Protein AF-A0A956TJ67-F1 (afdb_monomer_lite)

pLDDT: mean 77.89, std 20.76, range [38.03, 98.62]

Radius of gyration: 34.91 Å; chains: 1; bounding box: 132×42×66 Å

Sequence (222 aa):
MNPTSHPTPFSQAVKDLDSLLGETMLVANGIEDILRAKREAIIKNDIEQLVSLDMGLELLIQSTDRLEQSRRDLFKQQGWAHPSLTELLNDTTLLFASAAKQALVERQRCLHNQIAQIAALQVQNYRLLEASLSYTSHLVSLIAGARDDQPVTYDKPTPLLAAKPSINPSINPNSKPATKTGAKTSAKMGASKSPVARPLVGHAYDTQATAPGSDTTINTAV

Secondary structure (DSSP, 8-state):
-----PPPHHHHHHHHHHHHHHHHHHHHHHHHHHHHHHHHHHHHT-HHHHHHHHHHHHHHHHHHHHHHHHHHHHHHHTT---SSHHHHHHHTTTTS-HHHHHHHHHHHHHHHHHHHHHHHHHHHHHHHHHHHHHHHHHHHHHHTT-S----------------------------------------------PPP--------------PPP---------

Structure (mmCIF, N/CA/C/O backbone):
data_AF-A0A956TJ67-F1
#
_entry.id   AF-A0A956TJ67-F1
#
loop_
_atom_site.group_PDB
_atom_site.id
_atom_site.type_symbol
_atom_site.label_atom_id
_atom_site.label_alt_id
_atom_site.label_comp_id
_atom_site.label_asym_id
_atom_site.label_entity_id
_atom_site.label_seq_id
_atom_site.pdbx_PDB_ins_code
_atom_site.Cartn_x
_atom_site.Cartn_y
_atom_site.Cartn_z
_atom_site.occupancy
_atom_site.B_iso_or_equiv
_atom_site.auth_seq_id
_atom_site.auth_comp_id
_atom_site.auth_asym_id
_atom_site.auth_atom_id
_atom_site.pdbx_PDB_model_num
ATOM 1 N N . MET A 1 1 ? -31.684 -22.695 32.402 1.00 51.56 1 MET A N 1
ATOM 2 C CA . MET A 1 1 ? -31.972 -21.585 31.469 1.00 51.56 1 MET A CA 1
ATOM 3 C C . MET A 1 1 ? -30.744 -20.692 31.445 1.00 51.56 1 MET A C 1
ATOM 5 O O . MET A 1 1 ? -30.419 -20.130 32.480 1.00 51.56 1 MET A O 1
ATOM 9 N N . ASN A 1 2 ? -30.003 -20.663 30.334 1.00 49.75 2 ASN A N 1
ATOM 10 C CA . ASN A 1 2 ? -28.821 -19.807 30.200 1.00 49.75 2 ASN A CA 1
ATOM 11 C C . ASN A 1 2 ? -29.296 -18.385 29.865 1.00 49.75 2 ASN A C 1
ATOM 13 O O . ASN A 1 2 ? -30.002 -18.238 28.866 1.00 49.75 2 ASN A O 1
ATOM 17 N N . PRO A 1 3 ? -28.961 -17.353 30.656 1.00 63.38 3 PRO A N 1
ATOM 18 C CA . PRO A 1 3 ? -29.270 -15.982 30.281 1.00 63.38 3 PRO A CA 1
ATOM 19 C C . PRO A 1 3 ? -28.437 -15.618 29.048 1.00 63.38 3 PRO A C 1
ATOM 21 O O . PRO A 1 3 ? -27.210 -15.581 29.098 1.00 63.38 3 PRO A O 1
ATOM 24 N N . THR A 1 4 ? -29.099 -15.371 27.920 1.00 61.12 4 THR A N 1
ATOM 25 C CA . THR A 1 4 ? -28.486 -14.776 26.730 1.00 61.12 4 THR A CA 1
ATOM 26 C C . THR A 1 4 ? -28.097 -13.339 27.063 1.00 61.12 4 THR A C 1
ATOM 28 O O . THR A 1 4 ? -28.913 -12.424 26.974 1.00 61.12 4 THR A O 1
ATOM 31 N N . SER A 1 5 ? -26.858 -13.137 27.510 1.00 65.12 5 SER A N 1
ATOM 32 C CA . SER A 1 5 ? -26.301 -11.809 27.745 1.00 65.12 5 SER A CA 1
ATOM 33 C C . SER A 1 5 ? -26.117 -11.102 26.402 1.00 65.12 5 SER A C 1
ATOM 35 O O . SER A 1 5 ? -25.215 -11.448 25.635 1.00 65.12 5 SER A O 1
ATOM 37 N N . HIS A 1 6 ? -26.968 -10.123 26.102 1.00 66.31 6 HIS A N 1
ATOM 38 C CA . HIS A 1 6 ? -26.733 -9.228 24.974 1.00 66.31 6 HIS A CA 1
ATOM 39 C C . HIS A 1 6 ? -25.413 -8.468 25.197 1.00 66.31 6 HIS A C 1
ATOM 41 O O . HIS A 1 6 ? -25.195 -7.953 26.299 1.00 66.31 6 HIS A O 1
ATOM 47 N N . PRO A 1 7 ? -24.509 -8.414 24.200 1.00 72.94 7 PRO A N 1
ATOM 48 C CA . PRO A 1 7 ? -23.272 -7.657 24.324 1.00 72.94 7 PRO A CA 1
ATOM 49 C C . PRO A 1 7 ? -23.595 -6.178 24.543 1.00 72.94 7 PRO A C 1
ATOM 51 O O . PRO A 1 7 ? -24.494 -5.626 23.909 1.00 72.94 7 PRO A O 1
ATOM 54 N N . THR A 1 8 ? -22.864 -5.533 25.452 1.00 80.75 8 THR A N 1
ATOM 55 C CA . THR A 1 8 ? -23.001 -4.089 25.653 1.00 80.75 8 THR A CA 1
ATOM 56 C C . THR A 1 8 ? -22.635 -3.355 24.355 1.00 80.75 8 THR A C 1
ATOM 58 O O . THR A 1 8 ? -21.752 -3.828 23.630 1.00 80.75 8 THR A O 1
ATOM 61 N N . PRO A 1 9 ? -23.249 -2.193 24.054 1.00 83.75 9 PRO A N 1
ATOM 62 C CA . PRO A 1 9 ? -22.931 -1.412 22.853 1.00 83.75 9 PRO A CA 1
ATOM 63 C C . PRO A 1 9 ? -21.427 -1.159 22.688 1.00 83.75 9 PRO A C 1
ATOM 65 O O . PRO A 1 9 ? -20.880 -1.281 21.596 1.00 83.75 9 PRO A O 1
ATOM 68 N N . PHE A 1 10 ? -20.737 -0.922 23.806 1.00 83.44 10 PHE A N 1
ATOM 69 C CA . PHE A 1 10 ? -19.287 -0.778 23.837 1.00 83.44 10 PHE A CA 1
ATOM 70 C C . PHE A 1 10 ? -18.555 -2.069 23.439 1.00 83.44 10 PHE A C 1
ATOM 72 O O . PHE A 1 10 ? -17.663 -2.034 22.598 1.00 83.44 10 PHE A O 1
ATOM 79 N N . SER A 1 11 ? -18.945 -3.229 23.986 1.00 86.44 11 SER A N 1
ATOM 80 C CA . SER A 1 11 ? -18.333 -4.510 23.610 1.00 86.44 11 SER A CA 1
ATOM 81 C C . SER A 1 11 ? -18.509 -4.831 22.127 1.00 86.44 11 SER A C 1
ATOM 83 O O . SER A 1 11 ? -17.665 -5.539 21.579 1.00 86.44 11 SER A O 1
ATOM 85 N N . GLN A 1 12 ? -19.590 -4.366 21.499 1.00 90.31 12 GLN A N 1
ATOM 86 C CA . GLN A 1 12 ? -19.785 -4.524 20.062 1.00 90.31 12 GLN A CA 1
ATOM 87 C C . GLN A 1 12 ? -18.834 -3.615 19.277 1.00 90.31 12 GLN A C 1
ATOM 89 O O . GLN A 1 12 ? -18.109 -4.113 18.424 1.00 90.31 12 GLN A O 1
ATOM 94 N N . ALA A 1 13 ? -18.716 -2.339 19.655 1.00 90.25 13 ALA A N 1
ATOM 95 C CA . ALA A 1 13 ? -17.805 -1.398 19.002 1.00 90.25 13 ALA A CA 1
ATOM 96 C C . ALA A 1 13 ? -16.336 -1.859 19.017 1.00 90.25 13 ALA A C 1
ATOM 98 O O . ALA A 1 13 ? -15.611 -1.672 18.042 1.00 90.25 13 ALA A O 1
ATOM 99 N N . VAL A 1 14 ? -15.889 -2.503 20.104 1.00 89.94 14 VAL A N 1
ATOM 100 C CA . VAL A 1 14 ? -14.542 -3.098 20.177 1.00 89.94 14 VAL A CA 1
ATOM 101 C C . VAL A 1 14 ? -14.365 -4.232 19.163 1.00 89.94 14 VAL A C 1
ATOM 103 O O . VAL A 1 14 ? -13.310 -4.333 18.542 1.00 89.94 14 VAL A O 1
ATOM 106 N N . LYS A 1 15 ? -15.384 -5.082 18.982 1.00 92.25 15 LYS A N 1
ATOM 107 C CA . LYS A 1 15 ? -15.352 -6.165 17.987 1.00 92.25 15 LYS A CA 1
ATOM 108 C C . LYS A 1 15 ? -15.363 -5.616 16.565 1.00 92.25 15 LYS A C 1
ATOM 110 O O . LYS A 1 15 ? -14.611 -6.106 15.731 1.00 92.25 15 LYS A O 1
ATOM 115 N N . ASP A 1 16 ? -16.166 -4.588 16.312 1.00 94.31 16 ASP A N 1
ATOM 116 C CA . ASP A 1 16 ? -16.238 -3.936 15.005 1.00 94.31 16 ASP A CA 1
ATOM 117 C C . ASP A 1 16 ? -14.888 -3.295 14.649 1.00 94.31 16 ASP A C 1
ATOM 119 O O . ASP A 1 16 ? -14.395 -3.451 13.533 1.00 94.31 16 ASP A O 1
ATOM 123 N N . LEU A 1 17 ? -14.230 -2.657 15.623 1.00 93.62 17 LEU A N 1
ATOM 124 C CA . LEU A 1 17 ? -12.889 -2.102 15.454 1.00 93.62 17 LEU A CA 1
ATOM 125 C C . LEU A 1 17 ? -11.829 -3.184 15.192 1.00 93.62 17 LEU A C 1
ATOM 127 O O . LEU A 1 17 ? -10.967 -2.996 14.334 1.00 93.62 17 LEU A O 1
ATOM 131 N N . ASP A 1 18 ? -11.893 -4.315 15.901 1.00 93.88 18 ASP A N 1
ATOM 132 C CA . ASP A 1 18 ? -10.998 -5.454 15.661 1.00 93.88 18 ASP A CA 1
ATOM 133 C C . ASP A 1 18 ? -11.194 -6.050 14.258 1.00 93.88 18 ASP A C 1
ATOM 135 O O . ASP A 1 18 ? -10.210 -6.380 13.588 1.00 93.88 18 ASP A O 1
ATOM 139 N N . SER A 1 19 ? -12.446 -6.135 13.793 1.00 96.38 19 SER A N 1
ATOM 140 C CA . SER A 1 19 ? -12.793 -6.580 12.437 1.00 96.38 19 SER A CA 1
ATOM 141 C C . SER A 1 19 ? -12.236 -5.628 11.382 1.00 96.38 19 SER A C 1
ATOM 143 O O . SER A 1 19 ? -11.532 -6.071 10.478 1.00 96.38 19 SER A O 1
ATOM 145 N N . LEU A 1 20 ? -12.464 -4.317 11.535 1.00 96.81 20 LEU A N 1
ATOM 146 C CA . LEU A 1 20 ? -11.934 -3.296 10.624 1.00 96.81 20 LEU A CA 1
ATOM 147 C C . LEU A 1 20 ? -10.407 -3.352 10.534 1.00 96.81 20 LEU A C 1
ATOM 149 O O . LEU A 1 20 ? -9.839 -3.261 9.446 1.00 96.81 20 LEU A O 1
ATOM 153 N N . LEU A 1 21 ? -9.728 -3.526 11.669 1.00 95.88 21 LEU A N 1
ATOM 154 C CA . LEU A 1 21 ? -8.275 -3.651 11.698 1.00 95.88 21 LEU A CA 1
ATOM 155 C C . LEU A 1 21 ? -7.799 -4.939 11.010 1.00 95.88 21 LEU A C 1
ATOM 157 O O . LEU A 1 21 ? -6.814 -4.904 10.275 1.00 95.88 21 LEU A O 1
ATOM 161 N N . GLY A 1 22 ? -8.513 -6.053 11.194 1.00 96.94 22 GLY A N 1
ATOM 162 C CA . GLY A 1 22 ? -8.256 -7.306 10.481 1.00 96.94 22 GLY A CA 1
ATOM 163 C C . GLY A 1 22 ? -8.406 -7.164 8.963 1.00 96.94 22 GLY A C 1
ATOM 164 O O . GLY A 1 22 ? -7.515 -7.566 8.218 1.00 96.94 22 GLY A O 1
ATOM 165 N N . GLU A 1 23 ? -9.481 -6.525 8.498 1.00 98.06 23 GLU A N 1
ATOM 166 C CA . GLU A 1 23 ? -9.694 -6.225 7.075 1.00 98.06 23 GLU A CA 1
ATOM 167 C C . GLU A 1 23 ? -8.601 -5.305 6.517 1.00 98.06 23 GLU A C 1
ATOM 169 O O . GLU A 1 23 ? -8.081 -5.541 5.427 1.00 98.06 23 GLU A O 1
ATOM 174 N N . THR A 1 24 ? -8.180 -4.304 7.294 1.00 97.75 24 THR A N 1
ATOM 175 C CA . THR A 1 24 ? -7.105 -3.377 6.906 1.00 97.75 24 THR A CA 1
ATOM 176 C C . THR A 1 24 ? -5.774 -4.112 6.747 1.00 97.75 24 THR A C 1
ATOM 178 O O . THR A 1 24 ? -5.042 -3.863 5.792 1.00 97.75 24 THR A O 1
ATOM 181 N N . MET A 1 25 ? -5.469 -5.063 7.634 1.00 97.81 25 MET A N 1
ATOM 182 C CA . MET A 1 25 ? -4.286 -5.920 7.507 1.00 97.81 25 MET A CA 1
ATOM 183 C C . MET A 1 25 ? -4.351 -6.824 6.269 1.00 97.81 25 MET A C 1
ATOM 185 O O . MET A 1 25 ? -3.334 -7.015 5.607 1.00 97.81 25 MET A O 1
ATOM 189 N N . LEU A 1 26 ? -5.524 -7.357 5.910 1.00 98.12 26 LEU A N 1
ATOM 190 C CA . LEU A 1 26 ? -5.683 -8.135 4.674 1.00 98.12 26 LEU A CA 1
ATOM 191 C C . LEU A 1 26 ? -5.411 -7.285 3.428 1.00 98.12 26 LEU A C 1
ATOM 193 O O . LEU A 1 26 ? -4.692 -7.732 2.535 1.00 98.12 26 LEU A O 1
ATOM 197 N N . VAL A 1 27 ? -5.925 -6.054 3.389 1.00 98.38 27 VAL A N 1
ATOM 198 C CA . VAL A 1 27 ? -5.637 -5.114 2.296 1.00 98.38 27 VAL A CA 1
ATOM 199 C C . VAL A 1 27 ? -4.148 -4.760 2.261 1.00 98.38 27 VAL A C 1
ATOM 201 O O . VAL A 1 27 ? -3.550 -4.779 1.188 1.00 98.38 27 VAL A O 1
ATOM 204 N N . ALA A 1 28 ? -3.520 -4.522 3.416 1.00 98.25 28 ALA A N 1
ATOM 205 C CA . ALA A 1 28 ? -2.084 -4.261 3.505 1.00 98.25 28 ALA A CA 1
ATOM 206 C C . ALA A 1 28 ? -1.239 -5.436 2.972 1.00 98.25 28 ALA A C 1
ATOM 208 O O . ALA A 1 28 ? -0.315 -5.201 2.195 1.00 98.25 28 ALA A O 1
ATOM 209 N N . ASN A 1 29 ? -1.593 -6.686 3.302 1.00 98.19 29 ASN A N 1
ATOM 210 C CA . ASN A 1 29 ? -0.956 -7.880 2.725 1.00 98.19 29 ASN A CA 1
ATOM 211 C C . ASN A 1 29 ? -1.083 -7.894 1.196 1.00 98.19 29 ASN A C 1
ATOM 213 O O . ASN A 1 29 ? -0.090 -8.083 0.500 1.00 98.19 29 ASN A O 1
ATOM 217 N N . GLY A 1 30 ? -2.280 -7.618 0.669 1.00 98.38 30 GLY A N 1
ATOM 218 C CA . GLY A 1 30 ? -2.500 -7.543 -0.777 1.00 98.38 30 GLY A CA 1
ATOM 219 C C . GLY A 1 30 ? -1.650 -6.463 -1.455 1.00 98.38 30 GLY A C 1
ATOM 220 O O . GLY A 1 30 ? -1.075 -6.706 -2.514 1.00 98.38 30 GLY A O 1
ATOM 221 N N . ILE A 1 31 ? -1.520 -5.284 -0.834 1.00 98.62 31 ILE A N 1
ATOM 222 C CA . ILE A 1 31 ? -0.660 -4.204 -1.340 1.00 98.62 31 ILE A CA 1
ATOM 223 C C . ILE A 1 31 ? 0.798 -4.66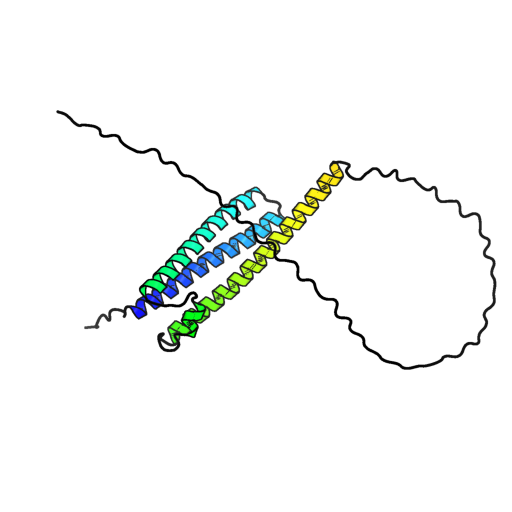6 -1.358 1.00 98.62 31 ILE A C 1
ATOM 225 O O . ILE A 1 31 ? 1.503 -4.454 -2.344 1.00 98.62 31 ILE A O 1
ATOM 229 N N . GLU A 1 32 ? 1.258 -5.310 -0.287 1.00 98.44 32 GLU A N 1
ATOM 230 C CA . GLU A 1 32 ? 2.618 -5.831 -0.197 1.00 98.44 32 GLU A CA 1
ATOM 231 C C . GLU A 1 32 ? 2.915 -6.867 -1.293 1.00 98.44 32 GLU A C 1
ATOM 233 O O . GLU A 1 32 ? 3.944 -6.766 -1.969 1.00 98.44 32 GLU A O 1
ATOM 238 N N . ASP A 1 33 ? 2.003 -7.815 -1.516 1.00 98.50 33 ASP A N 1
ATOM 239 C CA . ASP A 1 33 ? 2.122 -8.838 -2.557 1.00 98.50 33 ASP A CA 1
ATOM 240 C C . ASP A 1 33 ? 2.185 -8.215 -3.957 1.00 98.50 33 ASP A C 1
ATOM 242 O O . ASP A 1 33 ? 3.063 -8.564 -4.754 1.00 98.50 33 ASP A O 1
ATOM 246 N N . ILE A 1 34 ? 1.323 -7.230 -4.241 1.00 98.62 34 ILE A N 1
ATOM 247 C CA . ILE A 1 34 ? 1.357 -6.484 -5.505 1.00 98.62 34 ILE A CA 1
ATOM 248 C C . ILE A 1 34 ? 2.686 -5.745 -5.662 1.00 98.62 34 ILE A C 1
ATOM 250 O O . ILE A 1 34 ? 3.282 -5.801 -6.736 1.00 98.62 34 ILE A O 1
ATOM 254 N N . LEU A 1 35 ? 3.205 -5.088 -4.621 1.00 98.56 35 LEU A N 1
ATOM 255 C CA . LEU A 1 35 ? 4.487 -4.382 -4.707 1.00 98.56 35 LEU A CA 1
ATOM 256 C C . LEU A 1 35 ? 5.670 -5.327 -4.930 1.00 98.56 35 LEU A C 1
ATOM 258 O O . LEU A 1 35 ? 6.598 -4.975 -5.667 1.00 98.56 35 LEU A O 1
ATOM 262 N N . ARG A 1 36 ? 5.644 -6.528 -4.342 1.00 98.56 36 ARG A N 1
ATOM 263 C CA . ARG A 1 36 ? 6.641 -7.575 -4.611 1.00 98.56 36 ARG A CA 1
ATOM 264 C C . ARG A 1 36 ? 6.546 -8.056 -6.057 1.00 98.56 36 ARG A C 1
ATOM 266 O O . ARG A 1 36 ? 7.568 -8.096 -6.735 1.00 98.56 36 ARG A O 1
ATOM 273 N N . ALA A 1 37 ? 5.343 -8.342 -6.552 1.00 98.50 37 ALA A N 1
ATOM 274 C CA . ALA A 1 37 ? 5.131 -8.721 -7.949 1.00 98.50 37 ALA A CA 1
ATOM 275 C C . ALA A 1 37 ? 5.566 -7.607 -8.916 1.00 98.50 37 ALA A C 1
ATOM 277 O O . ALA A 1 37 ? 6.220 -7.878 -9.922 1.00 98.50 37 ALA A O 1
ATOM 278 N N . LYS A 1 38 ? 5.290 -6.343 -8.570 1.00 98.38 38 LYS A N 1
ATOM 279 C CA . LYS A 1 38 ? 5.675 -5.168 -9.358 1.00 98.38 38 LYS A CA 1
ATOM 280 C C . LYS A 1 38 ? 7.188 -5.060 -9.480 1.00 98.38 38 LYS A C 1
ATOM 282 O O . LYS A 1 38 ? 7.694 -4.790 -10.563 1.00 98.38 38 LYS A O 1
ATOM 287 N N . ARG A 1 39 ? 7.924 -5.342 -8.403 1.00 98.31 39 ARG A N 1
ATOM 288 C CA . ARG A 1 39 ? 9.390 -5.406 -8.433 1.00 98.31 39 ARG A CA 1
ATOM 289 C C . ARG A 1 39 ? 9.898 -6.415 -9.462 1.00 98.31 39 ARG A C 1
ATOM 291 O O . ARG A 1 39 ? 10.773 -6.085 -10.257 1.00 98.31 39 ARG A O 1
ATOM 298 N N . GLU A 1 40 ? 9.349 -7.628 -9.451 1.00 98.38 40 GLU A N 1
ATOM 299 C CA . GLU A 1 40 ? 9.749 -8.690 -10.382 1.00 98.38 40 GLU A CA 1
ATOM 300 C C . GLU A 1 40 ? 9.405 -8.331 -11.835 1.00 98.38 40 GLU A C 1
ATOM 302 O O . GLU A 1 40 ? 10.220 -8.554 -12.731 1.00 98.38 40 GLU A O 1
ATOM 307 N N . ALA A 1 41 ? 8.243 -7.716 -12.067 1.00 98.06 41 ALA A N 1
ATOM 308 C CA . ALA A 1 41 ? 7.842 -7.222 -13.382 1.00 98.06 41 ALA A CA 1
ATOM 309 C C . ALA A 1 41 ? 8.774 -6.103 -13.890 1.00 98.06 41 ALA A C 1
ATOM 311 O O . ALA A 1 41 ? 9.192 -6.143 -15.045 1.00 98.06 41 ALA A O 1
ATOM 312 N N . ILE A 1 42 ? 9.195 -5.162 -13.027 1.00 97.44 42 ILE A N 1
ATOM 313 C CA . ILE A 1 42 ? 10.189 -4.124 -13.373 1.00 97.44 42 ILE A CA 1
ATOM 314 C C . ILE A 1 42 ? 11.516 -4.765 -13.793 1.00 97.44 42 ILE A C 1
ATOM 316 O O . ILE A 1 42 ? 12.084 -4.385 -14.813 1.00 97.44 42 ILE A O 1
ATOM 320 N N . ILE A 1 43 ? 12.009 -5.745 -13.027 1.00 96.50 43 ILE A N 1
ATOM 321 C CA . ILE A 1 43 ? 13.281 -6.432 -13.315 1.00 96.50 43 ILE A CA 1
ATOM 322 C C . ILE A 1 43 ? 13.229 -7.146 -14.670 1.00 96.50 43 ILE A C 1
ATOM 324 O O . ILE A 1 43 ? 14.209 -7.135 -15.412 1.00 96.50 43 ILE A O 1
ATOM 328 N N . LYS A 1 44 ? 12.086 -7.753 -15.002 1.00 97.56 44 LYS A N 1
ATOM 329 C CA . LYS A 1 44 ? 11.863 -8.446 -16.280 1.00 97.56 44 LYS A CA 1
ATOM 330 C C . LYS A 1 44 ? 11.489 -7.510 -17.429 1.00 97.56 44 LYS A C 1
ATOM 332 O O . LYS A 1 44 ? 11.396 -7.975 -18.561 1.00 97.56 44 LYS A O 1
ATOM 337 N N . ASN A 1 45 ? 11.285 -6.222 -17.146 1.00 95.94 45 ASN A N 1
ATOM 338 C CA . ASN A 1 45 ? 10.737 -5.243 -18.080 1.00 95.94 45 ASN A CA 1
ATOM 339 C C . ASN A 1 45 ? 9.384 -5.681 -18.687 1.00 95.94 45 ASN A C 1
ATOM 341 O O . ASN A 1 45 ? 9.114 -5.456 -19.865 1.00 95.94 45 ASN A O 1
ATOM 345 N N . ASP A 1 46 ? 8.544 -6.334 -17.880 1.00 97.81 46 ASP A N 1
ATOM 346 C CA . ASP A 1 46 ? 7.216 -6.808 -18.280 1.00 97.81 46 ASP A CA 1
ATOM 347 C C . ASP A 1 46 ? 6.181 -5.686 -18.106 1.00 97.81 46 ASP A C 1
ATOM 349 O O . ASP A 1 46 ? 5.554 -5.529 -17.056 1.00 97.81 46 ASP A O 1
ATOM 353 N N . ILE A 1 47 ? 6.053 -4.844 -19.135 1.00 96.19 47 ILE A N 1
ATOM 354 C CA . ILE A 1 47 ? 5.196 -3.651 -19.103 1.00 96.19 47 ILE A CA 1
ATOM 355 C C . ILE A 1 47 ? 3.711 -4.015 -18.981 1.00 96.19 47 ILE A C 1
ATOM 357 O O . ILE A 1 47 ? 2.972 -3.334 -18.270 1.00 96.19 47 ILE A O 1
ATOM 361 N N . GLU A 1 48 ? 3.270 -5.091 -19.632 1.00 97.75 48 GLU A N 1
ATOM 362 C CA . GLU A 1 48 ? 1.872 -5.533 -19.581 1.00 97.75 48 GLU A CA 1
ATOM 363 C C . GLU A 1 48 ? 1.495 -5.969 -18.162 1.00 97.75 48 GLU A C 1
ATOM 365 O O . GLU A 1 48 ? 0.466 -5.541 -17.625 1.00 97.75 48 GLU A O 1
ATOM 370 N N . GLN A 1 49 ? 2.372 -6.736 -17.506 1.00 97.62 49 GLN A N 1
ATOM 371 C CA . GLN A 1 49 ? 2.181 -7.112 -16.111 1.00 97.62 49 GLN A CA 1
ATOM 372 C C . GLN A 1 49 ? 2.175 -5.887 -15.185 1.00 97.62 49 GLN A C 1
ATOM 374 O O . GLN A 1 49 ? 1.358 -5.834 -14.264 1.00 97.62 49 GLN A O 1
ATOM 379 N N . LEU A 1 50 ? 3.031 -4.885 -15.423 1.00 97.25 50 LEU A N 1
ATOM 380 C CA . LEU A 1 50 ? 3.042 -3.654 -14.622 1.00 97.25 50 LEU A CA 1
ATOM 381 C C . LEU A 1 50 ? 1.713 -2.902 -14.686 1.00 97.25 50 LEU A C 1
ATOM 383 O O . LEU A 1 50 ? 1.198 -2.508 -13.640 1.00 97.25 50 LEU A O 1
ATOM 387 N N . VAL A 1 51 ? 1.133 -2.761 -15.880 1.00 97.44 51 VAL A N 1
ATOM 388 C CA . VAL A 1 51 ? -0.176 -2.113 -16.059 1.00 97.44 51 VAL A CA 1
ATOM 389 C C . VAL A 1 51 ? -1.270 -2.888 -15.322 1.00 97.44 51 VAL A C 1
ATOM 391 O O . VAL A 1 51 ? -2.085 -2.292 -14.617 1.00 97.44 51 VAL A O 1
ATOM 394 N N . SER A 1 52 ? -1.271 -4.221 -15.425 1.00 98.12 52 SER A N 1
ATOM 395 C CA . SER A 1 52 ? -2.238 -5.056 -14.703 1.00 98.12 52 SER A CA 1
ATOM 396 C C . SER A 1 52 ? -2.112 -4.929 -13.184 1.00 98.12 52 SER A C 1
ATOM 398 O O . SER A 1 52 ? -3.126 -4.893 -12.486 1.00 98.12 52 SER A O 1
ATOM 400 N N . LEU A 1 53 ? -0.885 -4.881 -12.664 1.00 98.12 53 LEU A N 1
ATOM 401 C CA . LEU A 1 53 ? -0.627 -4.730 -11.234 1.00 98.12 53 LEU A CA 1
ATOM 402 C C . LEU A 1 53 ? -1.050 -3.349 -10.723 1.00 98.12 53 LEU A C 1
ATOM 404 O O . LEU A 1 53 ? -1.575 -3.261 -9.616 1.00 98.12 53 LEU A O 1
ATOM 408 N N . ASP A 1 54 ? -0.882 -2.294 -11.524 1.00 97.44 54 ASP A N 1
ATOM 409 C CA . ASP A 1 54 ? -1.314 -0.940 -11.161 1.00 97.44 54 ASP A CA 1
ATOM 410 C C . ASP A 1 54 ? -2.835 -0.815 -11.049 1.00 97.44 54 ASP A C 1
ATOM 412 O O . ASP A 1 54 ? -3.326 -0.202 -10.102 1.00 97.44 54 ASP A O 1
ATOM 416 N N . MET A 1 55 ? -3.594 -1.482 -11.923 1.00 97.50 55 MET A N 1
ATOM 417 C CA . MET A 1 55 ? -5.051 -1.575 -11.762 1.00 97.50 55 MET A CA 1
ATOM 418 C C . MET A 1 55 ? -5.440 -2.303 -10.467 1.00 97.50 55 MET A C 1
ATOM 420 O O . MET A 1 55 ? -6.348 -1.871 -9.760 1.00 97.50 55 MET A O 1
ATOM 424 N N . GLY A 1 56 ? -4.747 -3.396 -10.129 1.00 97.75 56 GLY A N 1
ATOM 425 C CA . GLY A 1 56 ? -4.974 -4.113 -8.872 1.00 97.75 56 GLY A CA 1
ATOM 426 C C . GLY A 1 56 ? -4.653 -3.261 -7.640 1.00 97.75 56 GLY A C 1
ATOM 427 O O . GLY A 1 56 ? -5.400 -3.280 -6.662 1.00 97.75 56 GLY A O 1
ATOM 428 N N . LEU A 1 57 ? -3.573 -2.478 -7.701 1.00 97.50 57 LEU A N 1
ATOM 429 C CA . LEU A 1 57 ? -3.173 -1.574 -6.626 1.00 97.50 57 LEU A CA 1
ATOM 430 C C . LEU A 1 57 ? -4.218 -0.477 -6.392 1.00 97.50 57 LEU A C 1
ATOM 432 O O . LEU A 1 57 ? -4.560 -0.206 -5.244 1.00 97.50 57 LEU A O 1
ATOM 436 N N . GLU A 1 58 ? -4.760 0.101 -7.463 1.00 98.06 58 GLU A N 1
ATOM 437 C CA . GLU A 1 58 ? -5.811 1.121 -7.400 1.00 98.06 58 GLU A CA 1
ATOM 438 C C . GLU A 1 58 ? -7.060 0.609 -6.656 1.00 98.06 58 GLU A C 1
ATOM 440 O O . GLU A 1 58 ? -7.583 1.280 -5.766 1.00 98.06 58 GLU A O 1
ATOM 445 N N . LEU A 1 59 ? -7.488 -0.630 -6.923 1.00 98.25 59 LEU A N 1
ATOM 446 C CA . LEU A 1 59 ? -8.615 -1.250 -6.211 1.00 98.25 59 LEU A CA 1
ATOM 447 C C . LEU A 1 59 ? -8.345 -1.427 -4.705 1.00 98.25 59 LEU A C 1
ATOM 449 O O . LEU A 1 59 ? -9.248 -1.259 -3.876 1.00 98.25 59 LEU A O 1
ATOM 453 N N . LEU A 1 60 ? -7.107 -1.758 -4.325 1.00 97.94 60 LEU A N 1
ATOM 454 C CA . LEU A 1 60 ? -6.720 -1.881 -2.915 1.00 97.94 60 LEU A CA 1
ATOM 455 C C . LEU A 1 60 ? -6.613 -0.517 -2.219 1.00 97.94 60 LEU A C 1
ATOM 457 O O . LEU A 1 60 ? -6.960 -0.410 -1.040 1.00 97.94 60 LEU A O 1
ATOM 461 N N . ILE A 1 61 ? -6.199 0.533 -2.933 1.00 97.44 61 ILE A N 1
ATOM 462 C CA . ILE A 1 61 ? -6.206 1.912 -2.423 1.00 97.44 61 ILE A CA 1
ATOM 463 C C . ILE A 1 61 ? -7.645 2.350 -2.127 1.00 97.44 61 ILE A C 1
ATOM 465 O O . ILE A 1 61 ? -7.940 2.747 -1.002 1.00 97.44 61 ILE A O 1
ATOM 469 N N . GLN A 1 62 ? -8.573 2.148 -3.065 1.00 97.88 62 GLN A N 1
ATOM 470 C CA . GLN A 1 62 ? -9.996 2.448 -2.854 1.00 97.88 62 GLN A CA 1
ATOM 471 C C . GLN A 1 62 ? -10.593 1.654 -1.681 1.00 97.88 62 GLN A C 1
ATOM 473 O O . GLN A 1 62 ? -11.389 2.172 -0.893 1.00 97.88 62 GLN A O 1
ATOM 478 N N . SER A 1 63 ? -10.180 0.393 -1.521 1.00 98.00 63 SER A N 1
ATOM 479 C CA . SER A 1 63 ? -10.577 -0.436 -0.376 1.00 98.00 63 SER A CA 1
ATOM 480 C C . SER A 1 63 ? -10.049 0.128 0.947 1.00 98.00 63 SER A C 1
ATOM 482 O O . SER A 1 63 ? -10.779 0.144 1.939 1.00 98.00 63 SER A O 1
ATOM 484 N N . THR A 1 64 ? -8.813 0.634 0.953 1.00 97.44 64 THR A N 1
ATOM 485 C CA . THR A 1 64 ? -8.200 1.302 2.111 1.00 97.44 64 THR A CA 1
ATOM 486 C C . THR A 1 64 ? -8.983 2.557 2.490 1.00 97.44 64 THR A C 1
ATOM 488 O O . THR A 1 64 ? -9.336 2.718 3.658 1.00 97.44 64 THR A O 1
ATOM 491 N N . ASP A 1 65 ? -9.345 3.396 1.516 1.00 97.56 65 ASP A N 1
ATOM 492 C CA . ASP A 1 65 ? -10.134 4.611 1.751 1.00 97.56 65 ASP A CA 1
ATOM 493 C C . ASP A 1 65 ? -11.509 4.296 2.351 1.00 97.56 65 ASP A C 1
ATOM 495 O O . ASP A 1 65 ? -11.949 4.952 3.301 1.00 97.56 65 ASP A O 1
ATOM 499 N N . ARG A 1 66 ? -12.172 3.243 1.855 1.00 98.12 66 ARG A N 1
ATOM 500 C CA . ARG A 1 66 ? -13.455 2.766 2.393 1.00 98.12 66 ARG A CA 1
ATOM 501 C C . ARG A 1 66 ? -13.335 2.286 3.842 1.00 98.12 66 ARG A C 1
ATOM 503 O O . ARG A 1 66 ? -14.193 2.605 4.669 1.00 98.12 66 ARG A O 1
ATOM 510 N N . LEU A 1 67 ? -12.304 1.501 4.155 1.00 97.25 67 LEU A N 1
ATOM 511 C CA . LEU A 1 67 ? -12.063 0.991 5.510 1.00 97.25 67 LEU A CA 1
ATOM 512 C C . LEU A 1 67 ? -11.748 2.124 6.484 1.00 97.25 67 LEU A C 1
ATOM 514 O O . LEU A 1 67 ? -12.284 2.175 7.590 1.00 97.25 67 LEU A O 1
ATOM 518 N N . GLU A 1 68 ? -10.938 3.076 6.045 1.00 95.50 68 GLU A N 1
ATOM 519 C CA . GLU A 1 68 ? -10.567 4.243 6.829 1.00 95.50 68 GLU A CA 1
ATOM 520 C C . GLU A 1 68 ? -11.769 5.183 7.048 1.00 95.50 68 GLU A C 1
ATOM 522 O O . GLU A 1 68 ? -11.955 5.718 8.144 1.00 95.50 68 GLU A O 1
ATOM 527 N N . GLN A 1 69 ? -12.663 5.312 6.063 1.00 96.12 69 GLN A N 1
ATOM 528 C CA . GLN A 1 69 ? -13.946 5.989 6.251 1.00 96.12 69 GLN A CA 1
ATOM 529 C C . GLN A 1 69 ? -14.837 5.253 7.263 1.00 96.12 69 GLN A C 1
ATOM 531 O O . GLN A 1 69 ? -15.364 5.882 8.180 1.00 96.12 69 GLN A O 1
ATOM 536 N N . SER A 1 70 ? -14.927 3.925 7.168 1.00 96.62 70 SER A N 1
ATOM 537 C CA . SER A 1 70 ? -15.700 3.095 8.106 1.00 96.62 70 SER A CA 1
ATOM 538 C C . SER A 1 70 ? -15.181 3.225 9.543 1.00 96.62 70 SER A C 1
ATOM 540 O O . SER A 1 70 ? -15.965 3.317 10.489 1.00 96.62 70 SER A O 1
ATOM 542 N N . ARG A 1 71 ? -13.856 3.318 9.720 1.00 95.12 71 ARG A N 1
ATOM 543 C CA . ARG A 1 71 ? -13.223 3.602 11.015 1.00 95.12 71 ARG A CA 1
ATOM 544 C C . ARG A 1 71 ? -13.650 4.963 11.564 1.00 95.12 71 ARG A C 1
ATOM 546 O O . ARG A 1 71 ? -14.013 5.054 12.736 1.00 95.12 71 ARG A O 1
ATOM 553 N N . ARG A 1 72 ? -13.617 6.018 10.742 1.00 94.00 72 ARG A N 1
ATOM 554 C CA . ARG A 1 72 ? -14.057 7.365 11.150 1.00 94.00 72 ARG A CA 1
ATOM 555 C C . ARG A 1 72 ? -15.531 7.393 11.542 1.00 94.00 72 ARG A C 1
ATOM 557 O O . ARG A 1 72 ? -15.881 8.018 12.543 1.00 94.00 72 ARG A O 1
ATOM 564 N N . ASP A 1 73 ? -16.377 6.692 10.795 1.00 94.88 73 ASP A N 1
ATOM 565 C CA . ASP A 1 73 ? -17.806 6.608 11.089 1.00 94.88 73 ASP A CA 1
ATOM 566 C C . ASP A 1 73 ? -18.063 5.867 12.407 1.00 94.88 73 ASP A C 1
ATOM 568 O O . ASP A 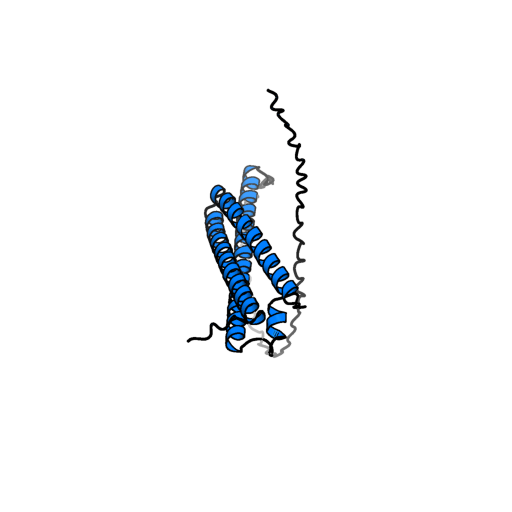1 73 ? -18.835 6.353 13.236 1.00 94.88 73 ASP A O 1
ATOM 572 N N . LEU A 1 74 ? -17.349 4.763 12.663 1.00 93.44 74 LEU A N 1
ATOM 573 C CA . LEU A 1 74 ? -17.398 4.056 13.946 1.00 93.44 74 LEU A CA 1
ATOM 574 C C . LEU A 1 74 ? -16.982 4.972 15.107 1.00 93.44 74 LEU A C 1
ATOM 576 O O . LEU A 1 74 ? -17.672 5.043 16.122 1.00 93.44 74 LEU A O 1
ATOM 580 N N . PHE A 1 75 ? -15.887 5.718 14.949 1.00 92.31 75 PHE A N 1
ATOM 581 C CA . PHE A 1 75 ? -15.395 6.640 15.976 1.00 92.31 75 PHE A CA 1
ATOM 582 C C . PHE A 1 75 ? -16.434 7.720 16.292 1.00 92.31 75 PHE A C 1
ATOM 584 O O . PHE A 1 75 ? -16.719 7.993 17.460 1.00 92.31 75 PHE A O 1
ATOM 591 N N . LYS A 1 76 ? -17.065 8.279 15.254 1.00 92.06 76 LYS A N 1
ATOM 592 C CA . LYS A 1 76 ? -18.132 9.272 15.391 1.00 92.06 76 LYS A CA 1
ATOM 593 C C . LYS A 1 76 ? -19.360 8.708 16.109 1.00 92.06 76 LYS A C 1
ATOM 595 O O . LYS A 1 76 ? -19.895 9.379 16.987 1.00 92.06 76 LYS A O 1
ATOM 600 N N . GLN A 1 77 ? -19.792 7.490 15.775 1.00 92.19 77 GLN A N 1
ATOM 601 C CA . GLN A 1 77 ? -20.938 6.832 16.419 1.00 92.19 77 GLN A CA 1
ATOM 602 C C . GLN A 1 77 ? -20.709 6.584 17.912 1.00 92.19 77 GLN A C 1
ATOM 604 O O . GLN A 1 77 ? -21.643 6.691 18.703 1.00 92.19 77 GLN A O 1
ATOM 609 N N . GLN A 1 78 ? -19.470 6.281 18.301 1.00 89.44 78 GLN A N 1
ATOM 610 C CA . GLN A 1 78 ? -19.100 6.049 19.697 1.00 89.44 78 GLN A CA 1
ATOM 611 C C . GLN A 1 78 ? -18.735 7.334 20.458 1.00 89.44 78 GLN A C 1
ATOM 613 O O . GLN A 1 78 ? -18.432 7.277 21.649 1.00 89.44 78 GLN A O 1
ATOM 618 N N . GLY A 1 79 ? -18.748 8.495 19.792 1.00 88.31 79 GLY A N 1
ATOM 619 C CA . GLY A 1 79 ? -18.345 9.770 20.391 1.00 88.31 79 GLY A CA 1
ATOM 620 C C . GLY A 1 79 ? -16.855 9.837 20.742 1.00 88.31 79 GLY A C 1
ATOM 621 O O . GLY A 1 79 ? -16.463 10.615 21.610 1.00 88.31 79 GLY A O 1
ATOM 622 N N . TRP A 1 80 ? -16.016 9.019 20.099 1.00 88.12 80 TRP A N 1
ATOM 623 C CA . TRP A 1 80 ? -14.572 9.037 20.305 1.00 88.12 80 TRP A CA 1
ATOM 624 C C . TRP A 1 80 ? -13.970 10.252 19.599 1.00 88.12 80 TRP A C 1
ATOM 626 O O . TRP A 1 80 ? -14.000 10.353 18.375 1.00 88.12 80 TRP A O 1
ATOM 636 N N . ALA A 1 81 ? -13.396 11.172 20.374 1.00 83.06 81 ALA A N 1
ATOM 637 C CA . ALA A 1 81 ? -12.821 12.417 19.862 1.00 83.06 81 ALA A CA 1
ATOM 638 C C . ALA A 1 81 ? -11.441 12.242 19.190 1.00 83.06 81 ALA A C 1
ATOM 640 O O . ALA A 1 81 ? -10.825 13.228 18.788 1.00 83.06 81 ALA A O 1
ATOM 641 N N . HIS A 1 82 ? -10.934 11.010 19.086 1.00 79.94 82 HIS A N 1
ATOM 642 C CA . HIS A 1 82 ? -9.562 10.753 18.657 1.00 79.94 82 HIS A CA 1
ATOM 643 C C . HIS A 1 82 ? -9.441 10.725 17.124 1.00 79.94 82 HIS A C 1
ATOM 645 O O . HIS A 1 82 ? -10.174 9.985 16.467 1.00 79.94 82 HIS A O 1
ATOM 651 N N . PRO A 1 83 ? -8.485 11.450 16.523 1.00 76.12 83 PRO A N 1
ATOM 652 C CA . PRO A 1 83 ? -8.221 11.387 15.086 1.00 76.12 83 PRO A CA 1
ATOM 653 C C . PRO A 1 83 ? -7.620 10.036 14.654 1.00 76.12 83 PRO A C 1
ATOM 655 O O . PRO A 1 83 ? -7.879 9.562 13.541 1.00 76.12 83 PRO A O 1
ATOM 658 N N . SER A 1 84 ? -6.857 9.373 15.533 1.00 87.06 84 SER A N 1
ATOM 659 C CA . SER A 1 84 ? -6.139 8.130 15.233 1.00 87.06 84 SER A CA 1
ATOM 660 C C . SER A 1 84 ? -6.462 6.990 16.208 1.00 87.06 84 SER A C 1
ATOM 662 O O . SER A 1 84 ? -6.821 7.210 17.366 1.00 87.06 84 SER A O 1
ATOM 664 N N . LEU A 1 85 ? -6.306 5.743 15.741 1.00 86.44 85 LEU A N 1
ATOM 665 C CA . LEU A 1 85 ? -6.428 4.555 16.596 1.00 86.44 85 LEU A CA 1
ATOM 666 C C . LEU A 1 85 ? -5.358 4.535 17.701 1.00 86.44 85 LEU A C 1
ATOM 668 O O . LEU A 1 85 ? -5.639 4.099 18.811 1.00 86.44 85 LEU A O 1
ATOM 672 N N . THR A 1 86 ? -4.156 5.052 17.427 1.00 87.69 86 THR A N 1
ATOM 673 C CA . THR A 1 86 ? -3.065 5.113 18.412 1.00 87.69 86 THR A CA 1
ATOM 674 C C . THR A 1 86 ? -3.450 5.975 19.609 1.00 87.69 86 THR A C 1
ATOM 676 O O . THR A 1 86 ? -3.263 5.567 20.751 1.00 87.69 86 THR A O 1
ATOM 679 N N . GLU A 1 87 ? -4.008 7.158 19.349 1.00 86.44 87 GLU A N 1
ATOM 680 C CA . GLU A 1 87 ? -4.469 8.068 20.401 1.00 86.44 87 GLU A CA 1
ATOM 681 C C . GLU A 1 87 ? -5.611 7.450 21.201 1.00 86.44 87 GLU A C 1
ATOM 683 O O . GLU A 1 87 ? -5.552 7.437 22.429 1.00 86.44 87 GLU A O 1
ATOM 688 N N . LEU A 1 88 ? -6.577 6.822 20.517 1.00 86.38 88 LEU A N 1
ATOM 689 C CA . LEU A 1 88 ? -7.649 6.085 21.182 1.00 86.38 88 LEU A CA 1
ATOM 690 C C . LEU A 1 88 ? -7.082 5.013 22.124 1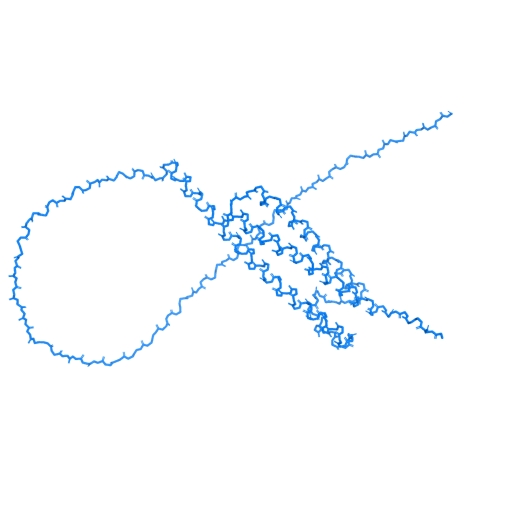.00 86.38 88 LEU A C 1
ATOM 692 O O . LEU A 1 88 ? -7.477 4.952 23.285 1.00 86.38 88 LEU A O 1
ATOM 696 N N . LEU A 1 89 ? -6.155 4.165 21.669 1.00 85.69 89 LEU A N 1
ATOM 697 C CA . LEU A 1 89 ? -5.600 3.094 22.505 1.00 85.69 89 LEU A CA 1
ATOM 698 C C . LEU A 1 89 ? -4.741 3.623 23.662 1.00 85.69 89 LEU A C 1
ATOM 700 O O . LEU A 1 89 ? -4.683 2.976 24.711 1.00 85.69 89 LEU A O 1
ATOM 704 N N . ASN A 1 90 ? -4.114 4.789 23.528 1.00 85.00 90 ASN A N 1
ATOM 705 C CA . ASN A 1 90 ? -3.360 5.404 24.620 1.00 85.00 90 ASN A CA 1
ATOM 706 C C . ASN A 1 90 ? -4.286 5.952 25.718 1.00 85.00 90 ASN A C 1
ATOM 708 O O . ASN A 1 90 ? -4.083 5.631 26.892 1.00 85.00 90 ASN A O 1
ATOM 712 N N . ASP A 1 91 ? -5.343 6.674 25.342 1.00 80.19 91 ASP A N 1
ATOM 713 C CA . ASP A 1 91 ? -6.212 7.399 26.283 1.00 80.19 91 ASP A CA 1
ATOM 714 C C . ASP A 1 91 ? -7.210 6.490 27.017 1.00 80.19 91 ASP A C 1
ATOM 716 O O . ASP A 1 91 ? -7.638 6.753 28.140 1.00 80.19 91 ASP A O 1
ATOM 720 N N . THR A 1 92 ? -7.558 5.353 26.423 1.00 68.88 92 THR A N 1
ATOM 721 C CA . THR A 1 92 ? -8.619 4.456 26.912 1.00 68.88 92 THR A CA 1
ATOM 722 C C . THR A 1 92 ? -8.135 3.374 27.887 1.00 68.88 92 THR A C 1
ATOM 724 O O . THR A 1 92 ? -8.678 2.267 27.932 1.00 68.88 92 THR A O 1
ATOM 727 N N . THR A 1 93 ? -7.118 3.649 28.710 1.00 65.12 93 THR A N 1
ATOM 728 C CA . THR A 1 93 ? -6.645 2.727 29.773 1.00 65.12 93 THR A CA 1
ATOM 729 C C . THR A 1 93 ? -7.747 2.236 30.715 1.00 65.12 93 THR A C 1
ATOM 731 O O . THR A 1 93 ? -7.611 1.141 31.252 1.00 65.12 93 THR A O 1
ATOM 734 N N . LEU A 1 94 ? -8.847 2.982 30.863 1.00 56.25 94 LEU A N 1
ATOM 735 C CA . LEU A 1 94 ? -9.983 2.642 31.730 1.00 56.25 94 LEU A CA 1
ATOM 736 C C . LEU A 1 94 ? -11.191 2.010 31.010 1.00 56.25 94 LEU A C 1
ATOM 738 O O . LEU A 1 94 ? -12.074 1.491 31.686 1.00 56.25 94 LEU A O 1
ATOM 742 N N . LEU A 1 95 ? -11.263 2.054 29.673 1.00 64.69 95 LEU A N 1
ATOM 743 C CA . LEU A 1 95 ? -12.487 1.699 28.932 1.00 64.69 95 LEU A CA 1
ATOM 744 C C . LEU A 1 95 ? -12.471 0.277 28.361 1.00 64.69 95 LEU A C 1
ATOM 746 O O . LEU A 1 95 ? -13.517 -0.356 28.261 1.00 64.69 95 LEU A O 1
ATOM 750 N N . PHE A 1 96 ? -11.302 -0.262 28.020 1.00 70.25 96 PHE A N 1
ATOM 751 C CA . PHE A 1 96 ? -11.196 -1.607 27.459 1.00 70.25 96 PHE A CA 1
ATOM 752 C C . PHE A 1 96 ? -10.934 -2.659 28.536 1.00 70.25 96 PHE A C 1
ATOM 754 O O . PHE A 1 96 ? -10.113 -2.466 29.433 1.00 70.25 96 PHE A O 1
ATOM 761 N N . ALA A 1 97 ? -11.540 -3.840 28.381 1.00 75.62 97 ALA A N 1
ATOM 762 C CA . ALA A 1 97 ? -11.031 -5.027 29.055 1.00 75.62 97 ALA A CA 1
ATOM 763 C C . ALA A 1 97 ? -9.556 -5.223 28.657 1.00 75.62 97 ALA A C 1
ATOM 765 O O . ALA A 1 97 ? -9.234 -5.231 27.466 1.00 75.62 97 ALA A O 1
ATOM 766 N N . SER A 1 98 ? -8.677 -5.384 29.652 1.00 80.25 98 SER A N 1
ATOM 767 C CA . SER A 1 98 ? -7.214 -5.467 29.491 1.00 80.25 98 SER A CA 1
ATOM 768 C C . SER A 1 98 ? -6.776 -6.346 28.304 1.00 80.25 98 SER A C 1
ATOM 770 O O . SER A 1 98 ? -5.977 -5.913 27.474 1.00 80.25 98 SER A O 1
ATOM 772 N N . ALA A 1 99 ? -7.381 -7.529 28.151 1.00 86.81 99 ALA A N 1
ATOM 773 C CA . ALA A 1 99 ? -7.057 -8.466 27.074 1.00 86.81 99 ALA A CA 1
ATOM 774 C C . ALA A 1 99 ? -7.440 -7.960 25.667 1.00 86.81 99 ALA A C 1
ATOM 776 O O . ALA A 1 99 ? -6.652 -8.083 24.732 1.00 86.81 99 ALA A O 1
ATOM 777 N N . ALA A 1 100 ? -8.625 -7.359 25.503 1.00 86.31 100 ALA A N 1
ATOM 778 C CA . ALA A 1 100 ? -9.077 -6.842 24.207 1.00 86.31 100 ALA A CA 1
ATOM 779 C C . ALA A 1 100 ? -8.230 -5.643 23.757 1.00 86.31 100 ALA A C 1
ATOM 781 O O . ALA A 1 100 ? -7.865 -5.536 22.587 1.00 86.31 100 ALA A O 1
ATOM 782 N N . LYS A 1 101 ? -7.846 -4.782 24.708 1.00 87.06 101 LYS A N 1
ATOM 783 C CA . LYS A 1 101 ? -6.913 -3.683 24.449 1.00 87.06 101 LYS A CA 1
ATOM 784 C C . LYS A 1 101 ? -5.572 -4.196 23.938 1.00 87.06 101 LYS A C 1
ATOM 786 O O . LYS A 1 101 ? -5.072 -3.697 22.938 1.00 87.06 101 LYS A O 1
ATOM 791 N N . GLN A 1 102 ? -4.993 -5.184 24.622 1.00 89.31 102 GLN A N 1
ATOM 792 C CA . GLN A 1 102 ? -3.704 -5.759 24.235 1.00 89.31 102 GLN A CA 1
ATOM 793 C C . GLN A 1 102 ? -3.748 -6.359 22.826 1.00 89.31 102 GLN A C 1
ATOM 795 O O . GLN A 1 102 ? -2.824 -6.129 22.051 1.00 89.31 102 GLN A O 1
ATOM 800 N N . ALA A 1 103 ? -4.833 -7.051 22.467 1.00 91.12 103 ALA A N 1
ATOM 801 C CA . ALA A 1 103 ? -5.012 -7.586 21.119 1.00 91.12 103 ALA A CA 1
ATOM 802 C C . ALA A 1 103 ? -5.046 -6.481 20.046 1.00 91.12 103 ALA A C 1
ATOM 804 O O . ALA A 1 103 ? -4.360 -6.595 19.029 1.00 91.12 103 ALA A O 1
ATOM 805 N N . LEU A 1 104 ? -5.781 -5.389 20.290 1.00 91.50 104 LEU A N 1
ATOM 806 C CA . LEU A 1 104 ? -5.834 -4.244 19.374 1.00 91.50 104 LEU A CA 1
ATOM 807 C C . LEU A 1 104 ? -4.477 -3.545 19.236 1.00 91.50 104 LEU A C 1
ATOM 809 O O . LEU A 1 104 ? -4.059 -3.244 18.121 1.00 91.50 104 LEU A O 1
ATOM 813 N N . VAL A 1 105 ? -3.770 -3.325 20.350 1.00 91.94 105 VAL A N 1
ATOM 814 C CA . VAL A 1 105 ? -2.423 -2.726 20.347 1.00 91.94 105 VAL A CA 1
ATOM 815 C C . VAL A 1 105 ? -1.454 -3.589 19.541 1.00 91.94 105 VAL A C 1
ATOM 817 O O . VAL A 1 105 ? -0.692 -3.069 18.726 1.00 91.94 105 VAL A O 1
ATOM 820 N N . GLU A 1 106 ? -1.498 -4.907 19.729 1.00 93.62 106 GLU A N 1
ATOM 821 C CA . GLU A 1 106 ? -0.625 -5.836 19.018 1.00 93.62 106 GLU A CA 1
ATOM 822 C C . GLU A 1 106 ? -0.896 -5.839 17.509 1.00 93.62 106 GLU A C 1
ATOM 824 O O . GLU A 1 106 ? 0.032 -5.718 16.708 1.00 93.62 106 GLU A O 1
ATOM 829 N N . ARG A 1 107 ? -2.170 -5.895 17.102 1.00 94.06 107 ARG A N 1
ATOM 830 C CA . ARG A 1 107 ? -2.539 -5.800 15.683 1.00 94.06 107 ARG A CA 1
ATOM 831 C C . ARG A 1 107 ? -2.154 -4.457 15.080 1.00 94.06 107 ARG A C 1
ATOM 833 O O . ARG A 1 107 ? -1.628 -4.424 13.971 1.00 94.06 107 ARG A O 1
ATOM 840 N N . GLN A 1 108 ? -2.354 -3.360 15.806 1.00 93.75 108 GLN A N 1
ATOM 841 C CA . GLN A 1 108 ? -1.963 -2.038 15.331 1.00 93.75 108 GLN A CA 1
ATOM 842 C C . GLN A 1 108 ? -0.447 -1.947 15.127 1.00 93.75 108 GLN A C 1
ATOM 844 O O . GLN A 1 108 ? 0.013 -1.418 14.115 1.00 93.75 108 GLN A O 1
ATOM 849 N N . ARG A 1 109 ? 0.336 -2.498 16.060 1.00 94.88 109 ARG A N 1
ATOM 850 C CA . ARG A 1 109 ? 1.793 -2.599 15.934 1.00 94.88 109 ARG A CA 1
ATOM 851 C C . ARG A 1 109 ? 2.191 -3.412 14.703 1.00 94.88 109 ARG A C 1
ATOM 853 O O . ARG A 1 109 ? 3.066 -2.985 13.953 1.00 94.88 109 ARG A O 1
ATOM 860 N N . CYS A 1 110 ? 1.543 -4.555 14.482 1.00 96.19 110 CYS A N 1
ATOM 861 C CA . CYS A 1 110 ? 1.776 -5.396 13.311 1.00 96.19 110 CYS A CA 1
ATOM 862 C C . CYS A 1 110 ? 1.491 -4.636 12.006 1.00 96.19 110 CYS A C 1
ATOM 864 O O . CYS A 1 110 ? 2.364 -4.555 11.142 1.00 96.19 110 CYS A O 1
ATOM 866 N N . LEU A 1 111 ? 0.328 -3.982 11.913 1.00 95.81 111 LEU A N 1
ATOM 867 C CA . LEU A 1 111 ? -0.041 -3.156 10.765 1.00 95.81 111 LEU A CA 1
ATOM 868 C C . LEU A 1 111 ? 0.971 -2.024 10.525 1.00 95.81 111 LEU A C 1
ATOM 870 O O . LEU A 1 111 ? 1.368 -1.784 9.390 1.00 95.81 111 LEU A O 1
ATOM 874 N N . HIS A 1 112 ? 1.443 -1.354 11.579 1.00 95.75 112 HIS A N 1
ATOM 875 C CA . HIS A 1 112 ? 2.446 -0.295 11.447 1.00 95.75 112 HIS A CA 1
ATOM 876 C C . HIS A 1 112 ? 3.776 -0.817 10.883 1.00 95.75 112 HIS A C 1
ATOM 878 O O . HIS A 1 112 ? 4.342 -0.226 9.961 1.00 95.75 112 HIS A O 1
ATOM 884 N N . ASN A 1 113 ? 4.249 -1.960 11.389 1.00 96.94 113 ASN A N 1
ATOM 885 C CA . ASN A 1 113 ? 5.448 -2.620 10.869 1.00 96.94 113 ASN A CA 1
ATOM 886 C C . ASN A 1 113 ? 5.278 -3.036 9.405 1.00 96.94 113 ASN A C 1
ATOM 888 O O . ASN A 1 113 ? 6.228 -2.962 8.626 1.00 96.94 113 ASN A O 1
ATOM 892 N N . GLN A 1 114 ? 4.080 -3.469 9.023 1.00 97.25 114 GLN A N 1
ATOM 893 C CA . GLN A 1 114 ? 3.776 -3.837 7.650 1.00 97.25 114 GLN A CA 1
ATOM 894 C C . GLN A 1 114 ? 3.757 -2.621 6.716 1.00 97.25 114 GLN A C 1
ATOM 896 O O . GLN A 1 114 ? 4.385 -2.650 5.660 1.00 97.25 114 GLN A O 1
ATOM 901 N N . ILE A 1 115 ? 3.131 -1.515 7.123 1.00 97.00 115 ILE A N 1
ATOM 902 C CA . ILE A 1 115 ? 3.146 -0.256 6.362 1.00 97.00 115 ILE A CA 1
ATOM 903 C C . ILE A 1 115 ? 4.586 0.226 6.136 1.00 97.00 115 ILE A C 1
ATOM 905 O O . ILE A 1 115 ? 4.925 0.673 5.039 1.00 97.00 115 ILE A O 1
ATOM 909 N N . ALA A 1 116 ? 5.465 0.089 7.134 1.00 97.75 116 ALA A N 1
ATOM 910 C CA . ALA A 1 116 ? 6.880 0.420 6.978 1.00 97.75 116 ALA A CA 1
ATOM 911 C C . ALA A 1 116 ? 7.582 -0.459 5.921 1.00 97.75 116 ALA A C 1
ATOM 913 O O . ALA A 1 116 ? 8.392 0.044 5.139 1.00 97.75 116 ALA A O 1
ATOM 914 N N . GLN A 1 117 ? 7.252 -1.754 5.853 1.00 97.69 117 GLN A N 1
ATOM 915 C CA . GLN A 1 117 ? 7.772 -2.667 4.826 1.00 97.69 117 GLN A CA 1
ATOM 916 C C . GLN A 1 117 ? 7.249 -2.318 3.428 1.00 97.69 117 GLN A C 1
ATOM 918 O O . GLN A 1 117 ? 8.038 -2.239 2.486 1.00 97.69 117 GLN A O 1
ATOM 923 N N . ILE A 1 118 ? 5.950 -2.033 3.303 1.00 98.38 118 ILE A N 1
ATOM 924 C CA . ILE A 1 118 ? 5.311 -1.552 2.068 1.00 98.38 118 ILE A CA 1
ATOM 925 C C . ILE A 1 118 ? 6.011 -0.282 1.566 1.00 98.38 118 ILE A C 1
ATOM 927 O O . ILE A 1 118 ? 6.399 -0.203 0.400 1.00 98.38 118 ILE A O 1
ATOM 931 N N . ALA A 1 119 ? 6.256 0.689 2.451 1.00 98.25 119 ALA A N 1
ATOM 932 C CA . ALA A 1 119 ? 6.958 1.923 2.104 1.00 98.25 119 ALA A CA 1
ATOM 933 C C . ALA A 1 119 ? 8.392 1.656 1.611 1.00 98.25 119 ALA A C 1
ATOM 935 O O . ALA A 1 119 ? 8.829 2.238 0.616 1.00 98.25 119 ALA A O 1
ATOM 936 N N . ALA A 1 120 ? 9.119 0.744 2.264 1.00 98.12 120 ALA A N 1
ATOM 937 C CA . ALA A 1 120 ? 10.460 0.355 1.839 1.00 98.12 120 ALA A CA 1
ATOM 938 C C . ALA A 1 120 ? 10.460 -0.313 0.451 1.00 98.12 120 ALA A C 1
ATOM 940 O O . ALA A 1 120 ? 11.300 0.027 -0.387 1.00 98.12 120 ALA A O 1
ATOM 941 N N . LEU A 1 121 ? 9.509 -1.216 0.182 1.00 98.06 121 LEU A N 1
ATOM 942 C CA . LEU A 1 121 ? 9.336 -1.854 -1.129 1.00 98.06 121 LEU A CA 1
ATOM 943 C C . LEU A 1 121 ? 9.014 -0.831 -2.220 1.00 98.06 121 LEU A C 1
ATOM 945 O O . LEU A 1 121 ? 9.619 -0.864 -3.290 1.00 98.06 121 LEU A O 1
ATOM 949 N N . GLN A 1 122 ? 8.129 0.124 -1.940 1.00 97.94 122 GLN A N 1
ATOM 950 C CA . GLN A 1 122 ? 7.780 1.170 -2.898 1.00 97.94 122 GLN A CA 1
ATOM 951 C C . GLN A 1 122 ? 8.991 2.037 -3.271 1.00 97.94 122 GLN A C 1
ATOM 953 O O . GLN A 1 122 ? 9.208 2.334 -4.447 1.00 97.94 122 GLN A O 1
ATOM 958 N N . VAL A 1 123 ? 9.830 2.395 -2.291 1.00 98.38 123 VAL A N 1
ATOM 959 C CA . VAL A 1 123 ? 11.084 3.126 -2.542 1.00 98.38 123 VAL A CA 1
ATOM 960 C C . VAL A 1 123 ? 12.046 2.306 -3.407 1.00 98.38 123 VAL A C 1
ATOM 962 O O . VAL A 1 123 ? 12.691 2.860 -4.298 1.00 98.38 123 VAL A O 1
ATOM 965 N N . GLN A 1 124 ? 12.154 0.996 -3.174 1.00 98.12 124 GLN A N 1
ATOM 966 C CA . GLN A 1 124 ? 12.982 0.116 -4.006 1.00 98.12 124 GLN A CA 1
ATOM 967 C C . GLN A 1 124 ? 12.468 0.059 -5.450 1.00 98.12 124 GLN A C 1
ATOM 969 O O . GLN A 1 124 ? 13.255 0.245 -6.377 1.00 98.12 124 GLN A O 1
ATOM 974 N N . ASN A 1 125 ? 11.160 -0.126 -5.638 1.00 98.00 125 ASN A N 1
ATOM 975 C CA . ASN A 1 125 ? 10.530 -0.165 -6.959 1.00 98.00 125 ASN A CA 1
ATOM 976 C C . ASN A 1 125 ? 10.748 1.141 -7.731 1.00 98.00 125 ASN A C 1
ATOM 978 O O . ASN A 1 125 ? 11.114 1.108 -8.904 1.00 98.00 125 ASN A O 1
ATOM 982 N N . TYR A 1 126 ? 10.610 2.289 -7.062 1.00 98.00 126 TYR A N 1
ATOM 983 C CA . TYR A 1 126 ? 10.898 3.593 -7.660 1.00 98.00 126 TYR A CA 1
ATOM 984 C C . TYR A 1 126 ? 12.349 3.696 -8.158 1.00 98.00 126 TYR A C 1
ATOM 986 O O . TYR A 1 126 ? 12.586 4.098 -9.295 1.00 98.00 126 TYR A O 1
ATOM 994 N N . ARG A 1 127 ? 13.327 3.276 -7.344 1.00 98.19 127 ARG A N 1
ATOM 995 C CA . ARG A 1 127 ? 14.749 3.304 -7.731 1.00 98.19 127 ARG A CA 1
ATOM 996 C C . ARG A 1 127 ? 15.052 2.402 -8.927 1.00 98.19 127 ARG A C 1
ATOM 998 O O . ARG A 1 127 ? 15.870 2.766 -9.767 1.00 98.19 127 ARG A O 1
ATOM 1005 N N . LEU A 1 128 ? 14.411 1.235 -9.007 1.00 97.44 128 LEU A N 1
ATOM 1006 C CA . LEU A 1 128 ? 14.569 0.328 -10.147 1.00 97.44 128 LEU A CA 1
ATOM 1007 C C . LEU A 1 128 ? 14.016 0.945 -11.436 1.00 97.44 128 LEU A C 1
ATOM 1009 O O . LEU A 1 128 ? 14.677 0.883 -12.471 1.00 97.44 128 LEU A O 1
ATOM 1013 N N . LEU A 1 129 ? 12.847 1.586 -11.364 1.00 95.94 129 LEU A N 1
ATOM 1014 C CA . LEU A 1 129 ? 12.267 2.310 -12.498 1.00 95.94 129 LEU A CA 1
ATOM 1015 C C . LEU A 1 129 ? 13.166 3.463 -12.953 1.00 95.94 129 LEU A C 1
ATOM 1017 O O . LEU A 1 129 ? 13.427 3.597 -14.146 1.00 95.94 129 LEU A O 1
ATOM 1021 N N . GLU A 1 130 ? 13.685 4.260 -12.018 1.00 97.44 130 GLU A N 1
ATOM 1022 C CA . GLU A 1 130 ? 14.606 5.362 -12.319 1.00 97.44 130 GLU A CA 1
ATOM 1023 C C . GLU A 1 130 ? 15.885 4.862 -13.009 1.00 97.44 130 GLU A C 1
ATOM 1025 O O . GLU A 1 130 ? 16.305 5.420 -14.025 1.00 97.44 130 GLU A O 1
ATOM 1030 N N . ALA A 1 131 ? 16.474 3.771 -12.511 1.00 96.06 131 ALA A N 1
ATOM 1031 C CA . ALA A 1 131 ? 17.649 3.157 -13.123 1.00 96.06 131 ALA A CA 1
ATOM 1032 C C . ALA A 1 131 ? 17.358 2.633 -14.542 1.00 96.06 131 ALA A C 1
ATOM 1034 O O . ALA A 1 131 ? 18.147 2.878 -15.457 1.00 96.06 131 ALA A O 1
ATOM 1035 N N . SER A 1 132 ? 16.214 1.968 -14.741 1.00 95.38 132 SER A N 1
ATOM 1036 C CA . SER A 1 132 ? 15.783 1.458 -16.051 1.00 95.38 132 SER A CA 1
ATOM 1037 C C . SER A 1 132 ? 15.550 2.587 -17.065 1.00 95.38 132 SER A C 1
ATOM 1039 O O . SER A 1 132 ? 16.017 2.528 -18.208 1.00 95.38 132 SER A O 1
ATOM 1041 N N . LEU A 1 133 ? 14.903 3.674 -16.633 1.00 94.81 133 LEU A N 1
ATOM 1042 C CA . LEU A 1 133 ? 14.661 4.845 -17.473 1.00 94.81 133 LEU A CA 1
ATOM 1043 C C . LEU A 1 133 ? 15.965 5.569 -17.833 1.00 94.81 133 LEU A C 1
ATOM 1045 O O . LEU A 1 133 ? 16.148 5.975 -18.982 1.00 94.81 133 LEU A O 1
ATOM 1049 N N . SER A 1 134 ? 16.883 5.706 -16.871 1.00 95.31 134 SER A N 1
ATOM 1050 C CA . SER A 1 134 ? 18.207 6.301 -17.087 1.00 95.31 134 SER A CA 1
ATOM 1051 C C . SER A 1 134 ? 19.018 5.505 -18.113 1.00 95.31 134 SER A C 1
ATOM 1053 O O . SER A 1 134 ? 19.565 6.075 -19.059 1.00 95.31 134 SER A O 1
ATOM 1055 N N . TYR A 1 135 ? 19.016 4.174 -17.994 1.00 95.00 135 TYR A N 1
ATOM 1056 C CA . TYR A 1 135 ? 19.665 3.287 -18.956 1.00 95.00 135 TYR A CA 1
ATOM 1057 C C . TYR A 1 135 ? 19.054 3.410 -20.359 1.00 95.00 135 TYR A C 1
ATOM 1059 O O . TYR A 1 135 ? 19.779 3.599 -21.335 1.00 95.00 135 TYR A O 1
ATOM 1067 N N . THR A 1 136 ? 17.724 3.394 -20.463 1.00 94.06 136 THR A N 1
ATOM 1068 C CA . THR A 1 136 ? 17.019 3.556 -21.746 1.00 94.06 136 THR A CA 1
ATOM 1069 C C . THR A 1 136 ? 17.324 4.911 -22.389 1.00 94.06 136 THR A C 1
ATOM 1071 O O . THR A 1 136 ? 17.640 4.980 -23.575 1.00 94.06 136 THR A O 1
ATOM 1074 N N . SER A 1 137 ? 17.317 5.990 -21.603 1.00 93.50 137 SER A N 1
ATOM 1075 C CA . SER A 1 137 ? 17.670 7.338 -22.070 1.00 93.50 137 SER A CA 1
ATOM 1076 C C . SER A 1 137 ? 19.110 7.404 -22.587 1.00 93.50 137 SER A C 1
ATOM 1078 O O . SER A 1 137 ? 19.374 8.023 -23.619 1.00 93.50 137 SER A O 1
ATOM 1080 N N . HIS A 1 138 ? 20.043 6.728 -21.910 1.00 92.81 138 HIS A N 1
ATOM 1081 C CA . HIS A 1 138 ? 21.423 6.618 -22.369 1.00 92.81 138 HIS A CA 1
ATOM 1082 C C . HIS A 1 138 ? 21.525 5.886 -23.715 1.00 92.81 138 HIS A C 1
ATOM 1084 O O . HIS A 1 138 ? 22.203 6.375 -24.616 1.00 92.81 138 HIS A O 1
ATOM 1090 N N . LEU A 1 139 ? 20.813 4.768 -23.891 1.00 93.31 139 LEU A N 1
ATOM 1091 C CA . LEU A 1 139 ? 20.776 4.047 -25.168 1.00 93.31 139 LEU A CA 1
ATOM 1092 C C . LEU A 1 139 ? 20.212 4.907 -26.304 1.00 93.31 139 LEU A C 1
ATOM 1094 O O . LEU A 1 139 ? 20.791 4.941 -27.388 1.00 93.31 139 LEU A O 1
ATOM 1098 N N . VAL A 1 140 ? 19.128 5.645 -26.055 1.00 93.62 140 VAL A N 1
ATOM 1099 C CA . VAL A 1 140 ? 18.553 6.571 -27.043 1.00 93.62 140 VAL A CA 1
ATOM 1100 C C . VAL A 1 140 ? 19.561 7.656 -27.427 1.00 93.62 140 VAL A C 1
ATOM 1102 O O . VAL A 1 140 ? 19.726 7.938 -28.610 1.00 93.62 140 VAL A O 1
ATOM 1105 N N . SER A 1 141 ? 20.283 8.222 -26.456 1.00 91.75 141 SER A N 1
ATOM 1106 C CA . SER A 1 141 ? 21.339 9.212 -26.710 1.00 91.75 141 SER A CA 1
ATOM 1107 C C . SER A 1 141 ? 22.470 8.655 -27.584 1.00 91.75 141 SER A C 1
ATOM 1109 O O . SER A 1 141 ? 22.937 9.347 -28.490 1.00 91.75 141 SER A O 1
ATOM 1111 N N . LEU A 1 142 ? 22.875 7.400 -27.356 1.00 89.88 142 LEU A N 1
ATOM 1112 C CA . LEU A 1 142 ? 23.873 6.724 -28.187 1.00 89.88 142 LEU A CA 1
ATOM 1113 C C . LEU A 1 142 ? 23.377 6.515 -29.625 1.00 89.88 142 LEU A C 1
ATOM 1115 O O . LEU A 1 142 ? 24.120 6.791 -30.563 1.00 89.88 142 LEU A O 1
ATOM 1119 N N . ILE A 1 143 ? 22.132 6.060 -29.806 1.00 89.94 143 ILE A N 1
ATOM 1120 C CA . ILE A 1 143 ? 21.538 5.819 -31.135 1.00 89.94 143 ILE A CA 1
ATOM 1121 C C . ILE A 1 143 ? 21.346 7.127 -31.904 1.00 89.94 143 ILE A C 1
ATOM 1123 O O . ILE A 1 143 ? 21.591 7.177 -33.106 1.00 89.94 143 ILE A O 1
ATOM 1127 N N . ALA A 1 144 ? 20.936 8.194 -31.219 1.00 91.25 144 ALA A N 1
ATOM 1128 C CA . ALA A 1 144 ? 20.724 9.503 -31.824 1.00 91.25 144 ALA A CA 1
ATOM 1129 C C . ALA A 1 144 ? 22.025 10.175 -32.302 1.00 91.25 144 ALA A C 1
ATOM 1131 O O . ALA A 1 144 ? 21.960 11.270 -32.856 1.00 91.25 144 ALA A O 1
ATOM 1132 N N . GLY A 1 145 ? 23.197 9.569 -32.063 1.00 79.62 145 GLY A N 1
ATOM 1133 C CA . GLY A 1 145 ? 24.483 10.190 -32.378 1.00 79.62 145 GLY A CA 1
ATOM 1134 C C . GLY A 1 145 ? 24.722 11.462 -31.565 1.00 79.62 145 GLY A C 1
ATOM 1135 O O . GLY A 1 145 ? 25.473 12.328 -31.984 1.00 79.62 145 GLY A O 1
ATOM 1136 N N . ALA A 1 146 ? 24.075 11.600 -30.400 1.00 64.25 146 ALA A N 1
ATOM 1137 C CA . ALA A 1 146 ? 24.185 12.788 -29.552 1.00 64.25 146 ALA A CA 1
ATOM 1138 C C . ALA A 1 146 ? 25.513 12.854 -28.779 1.00 64.25 146 ALA A C 1
ATOM 1140 O O . ALA A 1 146 ? 25.741 13.783 -28.004 1.00 64.25 146 ALA A O 1
ATOM 1141 N N . ARG A 1 147 ? 26.410 11.881 -28.977 1.00 59.22 147 ARG A N 1
ATOM 1142 C CA . ARG A 1 147 ? 27.824 12.178 -28.804 1.00 59.22 147 ARG A CA 1
ATOM 1143 C C . ARG A 1 147 ? 28.185 13.066 -29.971 1.00 59.22 147 ARG A C 1
ATOM 1145 O O . ARG A 1 147 ? 28.344 12.553 -31.069 1.00 59.22 147 ARG A O 1
ATOM 1152 N N . ASP A 1 148 ? 28.300 14.366 -29.697 1.00 56.50 148 ASP A N 1
ATOM 1153 C CA . ASP A 1 148 ? 29.091 15.257 -30.529 1.00 56.50 148 ASP A CA 1
ATOM 1154 C C . ASP A 1 148 ? 30.304 14.446 -30.971 1.00 56.50 148 ASP A C 1
ATOM 1156 O O . ASP A 1 148 ? 31.096 14.004 -30.126 1.00 56.50 148 ASP A O 1
ATOM 1160 N N . ASP A 1 149 ? 30.402 14.188 -32.271 1.00 58.19 149 ASP A N 1
ATOM 1161 C CA . ASP A 1 149 ? 31.630 13.766 -32.913 1.00 58.19 149 ASP A CA 1
ATOM 1162 C C . ASP A 1 149 ? 32.613 14.930 -32.725 1.00 58.19 149 ASP A C 1
ATOM 1164 O O . ASP A 1 149 ? 32.953 15.654 -33.658 1.00 58.19 149 ASP A O 1
ATOM 1168 N N . GLN A 1 150 ? 33.034 15.180 -31.480 1.00 58.66 150 GLN A N 1
ATOM 1169 C CA . GLN A 1 150 ? 34.253 15.892 -31.188 1.00 58.66 150 GLN A CA 1
ATOM 1170 C C . GLN A 1 150 ? 35.280 15.126 -32.000 1.00 58.66 150 GLN A C 1
ATOM 1172 O O . GLN A 1 150 ? 35.458 13.928 -31.741 1.00 58.66 150 GLN A O 1
ATOM 1177 N N . PRO A 1 151 ? 35.874 15.752 -33.030 1.00 62.12 151 PRO A N 1
ATOM 1178 C CA . PRO A 1 151 ? 36.862 15.078 -33.834 1.00 62.12 151 PRO A CA 1
ATOM 1179 C C . PRO A 1 151 ? 37.890 14.571 -32.839 1.00 62.12 151 PRO A C 1
ATOM 1181 O O . PRO A 1 151 ? 38.518 15.356 -32.126 1.00 62.12 151 PRO A O 1
ATOM 1184 N N . VAL A 1 152 ? 37.992 13.248 -32.720 1.00 66.25 152 VAL A N 1
ATOM 1185 C CA . VAL A 1 152 ? 39.083 12.631 -31.987 1.00 66.25 152 VAL A CA 1
ATOM 1186 C C . VAL A 1 152 ? 40.300 12.977 -32.824 1.00 66.25 152 VAL A C 1
ATOM 1188 O O . VAL A 1 152 ? 40.652 12.264 -33.763 1.00 66.25 152 VAL A O 1
ATOM 1191 N N . THR A 1 153 ? 40.878 14.147 -32.556 1.00 70.94 153 THR A N 1
ATOM 1192 C CA . THR A 1 153 ? 42.159 14.544 -33.106 1.00 70.94 153 THR A CA 1
ATOM 1193 C C . THR A 1 153 ? 43.116 13.517 -32.553 1.00 70.94 153 THR A C 1
ATOM 1195 O O . THR A 1 153 ? 43.451 13.520 -31.370 1.00 70.94 153 THR A O 1
ATOM 1198 N N . TYR A 1 154 ? 43.448 12.546 -33.397 1.00 70.62 154 TYR A N 1
ATOM 1199 C CA . TYR A 1 154 ? 44.452 11.559 -33.081 1.00 70.62 154 TYR A CA 1
ATOM 1200 C C . TYR A 1 154 ? 45.774 12.314 -33.031 1.00 70.62 154 TYR A C 1
ATOM 1202 O O . TYR A 1 154 ? 46.431 12.508 -34.058 1.00 70.62 154 TYR A O 1
ATOM 1210 N N . ASP A 1 155 ? 46.135 12.786 -31.840 1.00 72.81 155 ASP A N 1
ATOM 1211 C CA . ASP A 1 155 ? 47.483 13.246 -31.570 1.00 72.81 155 ASP A CA 1
ATOM 1212 C C . ASP A 1 155 ? 48.381 12.035 -31.786 1.00 72.81 155 ASP A C 1
ATOM 1214 O O . ASP A 1 155 ? 48.443 11.106 -30.975 1.00 72.81 155 ASP A O 1
ATOM 1218 N N . LYS A 1 156 ? 49.021 11.999 -32.961 1.00 70.62 156 LYS A N 1
ATOM 1219 C CA . LYS A 1 156 ? 50.034 10.995 -33.267 1.00 70.62 156 LYS A CA 1
ATOM 1220 C C . LYS A 1 156 ? 51.015 10.994 -32.095 1.00 70.62 156 LYS A C 1
ATOM 1222 O O . LYS A 1 156 ? 51.497 12.075 -31.753 1.00 70.62 156 LYS A O 1
ATOM 1227 N N . PRO A 1 157 ? 51.329 9.831 -31.496 1.00 70.06 157 PRO A N 1
ATOM 1228 C CA . PRO A 1 157 ? 52.302 9.777 -30.421 1.00 70.06 157 PRO A CA 1
ATOM 1229 C C . PRO A 1 157 ? 53.597 10.389 -30.944 1.00 70.06 157 PRO A C 1
ATOM 1231 O O . PRO A 1 157 ? 54.210 9.860 -31.875 1.00 70.06 157 PRO A O 1
ATOM 1234 N N . THR A 1 158 ? 53.969 11.545 -30.393 1.00 72.81 158 THR A N 1
ATOM 1235 C CA . THR A 1 158 ? 55.226 12.205 -30.718 1.00 72.81 158 THR A CA 1
ATOM 1236 C C . THR A 1 158 ? 56.318 11.175 -30.459 1.00 72.81 158 THR A C 1
ATOM 1238 O O . THR A 1 158 ? 56.410 10.691 -29.326 1.00 72.81 158 THR A O 1
ATOM 1241 N N . PRO A 1 159 ? 57.112 10.771 -31.467 1.00 62.56 159 PRO A N 1
ATOM 1242 C CA . PRO A 1 159 ? 58.222 9.876 -31.217 1.00 62.56 159 PRO A CA 1
ATOM 1243 C C . PRO A 1 159 ? 59.096 10.565 -30.175 1.00 62.56 159 PRO A C 1
ATOM 1245 O O . PRO A 1 159 ? 59.594 11.667 -30.409 1.00 62.56 159 PRO A O 1
ATOM 1248 N N . LEU A 1 160 ? 59.201 9.940 -29.000 1.00 59.94 160 LEU A N 1
ATOM 1249 C CA . LEU A 1 160 ? 60.144 10.296 -27.952 1.00 59.94 160 LEU A CA 1
ATOM 1250 C C . LEU A 1 160 ? 61.530 10.272 -28.597 1.00 59.94 160 LEU A C 1
ATOM 1252 O O . LEU A 1 160 ? 62.179 9.231 -28.692 1.00 59.94 160 LEU A O 1
ATOM 1256 N N . LEU A 1 161 ? 61.952 11.430 -29.103 1.00 55.44 161 LEU A N 1
ATOM 1257 C CA . LEU A 1 161 ? 63.319 11.714 -29.487 1.00 55.44 161 LEU A CA 1
ATOM 1258 C C . LEU A 1 161 ? 64.151 11.490 -28.234 1.00 55.44 161 LEU A C 1
ATOM 1260 O O . LEU A 1 161 ? 64.179 12.336 -27.348 1.00 55.44 161 LEU A O 1
ATOM 1264 N N . ALA A 1 162 ? 64.731 10.292 -28.165 1.00 60.50 162 ALA A N 1
ATOM 1265 C CA . ALA A 1 162 ? 65.891 9.877 -27.397 1.00 60.50 162 ALA A CA 1
ATOM 1266 C C . ALA A 1 162 ? 66.435 10.951 -26.439 1.00 60.50 162 ALA A C 1
ATOM 1268 O O . ALA A 1 162 ? 67.501 11.530 -26.664 1.00 60.50 162 ALA A O 1
ATOM 1269 N N . ALA A 1 163 ? 65.729 11.189 -25.333 1.00 55.94 163 ALA A N 1
ATOM 1270 C CA . ALA A 1 163 ? 66.320 11.845 -24.186 1.00 55.94 163 ALA A CA 1
ATOM 1271 C C . ALA A 1 163 ? 67.300 10.831 -23.595 1.00 55.94 163 ALA A C 1
ATOM 1273 O O . ALA A 1 163 ? 66.910 9.897 -22.892 1.00 55.94 163 ALA A O 1
ATOM 1274 N N . LYS A 1 164 ? 68.578 10.968 -23.963 1.00 58.59 164 LYS A N 1
ATOM 1275 C CA . LYS A 1 164 ? 69.679 10.263 -23.308 1.00 58.59 164 LYS A CA 1
ATOM 1276 C C . LYS A 1 164 ? 69.484 10.391 -21.790 1.00 58.59 164 LYS A C 1
ATOM 1278 O O . LYS A 1 164 ? 69.355 11.521 -21.314 1.00 58.59 164 LYS A O 1
ATOM 1283 N N . PRO A 1 165 ? 69.480 9.291 -21.024 1.00 49.59 165 PRO A N 1
ATOM 1284 C CA . PRO A 1 165 ? 69.485 9.384 -19.575 1.00 49.59 165 PRO A CA 1
ATOM 1285 C C . PRO A 1 165 ? 70.814 10.019 -19.152 1.00 49.59 165 PRO A C 1
ATOM 1287 O O . PRO A 1 165 ? 71.865 9.383 -19.197 1.00 49.59 165 PRO A O 1
ATOM 1290 N N . SER A 1 166 ? 70.780 11.300 -18.782 1.00 52.66 166 SER A N 1
ATOM 1291 C CA . SER A 1 166 ? 71.877 11.931 -18.054 1.00 52.66 166 SER A CA 1
ATOM 1292 C C . SER A 1 166 ? 71.815 11.412 -16.622 1.00 52.66 166 SER A C 1
ATOM 1294 O O . SER A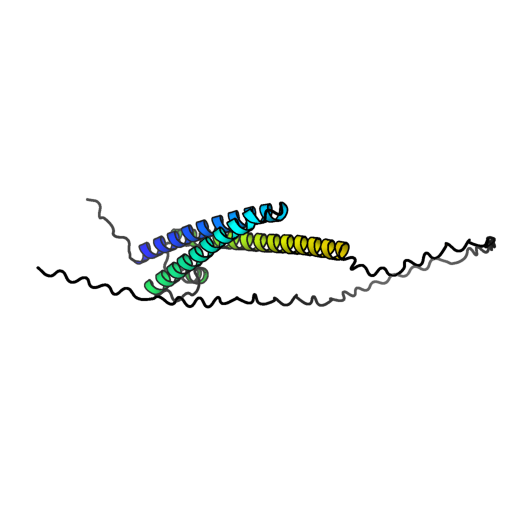 1 166 ? 71.026 11.876 -15.799 1.00 52.66 166 SER A O 1
ATOM 1296 N N . ILE A 1 167 ? 72.590 10.364 -16.363 1.00 49.97 167 ILE A N 1
ATOM 1297 C CA . ILE A 1 167 ? 72.829 9.824 -15.030 1.00 49.97 167 ILE A CA 1
ATOM 1298 C C . ILE A 1 167 ? 73.618 10.891 -14.269 1.00 49.97 167 ILE A C 1
ATOM 1300 O O . ILE A 1 167 ? 74.797 11.099 -14.542 1.00 49.97 167 ILE A O 1
ATOM 1304 N N . ASN A 1 168 ? 72.973 11.573 -13.326 1.00 54.16 168 ASN A N 1
ATOM 1305 C CA . ASN A 1 168 ? 73.657 12.411 -12.349 1.00 54.16 168 ASN A CA 1
ATOM 1306 C C . ASN A 1 168 ? 73.652 11.674 -10.998 1.00 54.16 168 ASN A C 1
ATOM 1308 O O . ASN A 1 168 ? 72.601 11.617 -10.354 1.00 54.16 168 ASN A O 1
ATOM 1312 N N . PRO A 1 169 ? 74.766 11.057 -10.565 1.00 55.03 169 PRO A N 1
ATOM 1313 C CA . PRO A 1 169 ? 74.845 10.422 -9.265 1.00 55.03 169 PRO A CA 1
ATOM 1314 C C . PRO A 1 169 ? 75.340 11.458 -8.254 1.00 55.03 169 PRO A C 1
ATOM 1316 O O . PRO A 1 169 ? 76.526 11.767 -8.194 1.00 55.03 169 PRO A O 1
ATOM 1319 N N . SER A 1 170 ? 74.442 11.991 -7.431 1.00 51.25 170 SER A N 1
ATOM 1320 C CA . SER A 1 170 ? 74.854 12.670 -6.200 1.00 51.25 170 SER A CA 1
ATOM 1321 C C . SER A 1 170 ? 73.912 12.281 -5.070 1.00 51.25 170 SER A C 1
ATOM 1323 O O . SER A 1 170 ? 72.917 12.938 -4.771 1.00 51.25 170 SER A O 1
ATOM 1325 N N . ILE A 1 171 ? 74.215 11.117 -4.498 1.00 50.53 171 ILE A N 1
ATOM 1326 C CA . ILE A 1 171 ? 73.672 10.638 -3.231 1.00 50.53 171 ILE A CA 1
ATOM 1327 C C . ILE A 1 171 ? 74.463 11.357 -2.137 1.00 50.53 171 ILE A C 1
ATOM 1329 O O . ILE A 1 171 ? 75.656 11.113 -1.980 1.00 50.53 171 ILE A O 1
ATOM 1333 N N . ASN A 1 172 ? 73.806 12.237 -1.383 1.00 54.88 172 ASN A N 1
ATOM 1334 C CA . ASN A 1 172 ? 74.346 12.789 -0.142 1.00 54.88 172 ASN A CA 1
ATOM 1335 C C . ASN A 1 172 ? 73.694 12.055 1.047 1.00 54.88 172 ASN A C 1
ATOM 1337 O O . ASN A 1 172 ? 72.507 12.270 1.304 1.00 54.88 172 ASN A O 1
ATOM 1341 N N . PRO A 1 173 ? 74.414 11.174 1.765 1.00 52.56 173 PRO A N 1
ATOM 1342 C CA . PRO A 1 173 ? 73.870 10.413 2.877 1.00 52.56 173 PRO A CA 1
ATOM 1343 C C . PRO A 1 173 ? 74.113 11.179 4.180 1.00 52.56 173 PRO A C 1
ATOM 1345 O O . PRO A 1 173 ? 74.982 10.814 4.966 1.00 52.56 173 PRO A O 1
ATOM 1348 N N . ASN A 1 174 ? 73.394 12.279 4.414 1.00 54.34 174 ASN A N 1
ATOM 1349 C CA . ASN A 1 174 ? 73.377 12.881 5.748 1.00 54.34 174 ASN A CA 1
ATOM 1350 C C . ASN A 1 174 ? 72.184 13.821 5.964 1.00 54.34 174 ASN A C 1
ATOM 1352 O O . ASN A 1 174 ? 72.297 15.043 5.896 1.00 54.34 174 ASN A O 1
ATOM 1356 N N . SER A 1 175 ? 71.026 13.256 6.297 1.00 48.75 175 SER A N 1
ATOM 1357 C CA . SER A 1 175 ? 69.993 14.000 7.018 1.00 48.75 175 SER A CA 1
ATOM 1358 C C . SER A 1 175 ? 69.340 13.107 8.074 1.00 48.75 175 SER A C 1
ATOM 1360 O O . SER A 1 175 ? 68.770 12.053 7.806 1.00 48.75 175 SER A O 1
ATOM 1362 N N . LYS A 1 176 ? 69.540 13.534 9.324 1.00 55.84 176 LYS A N 1
ATOM 1363 C CA . LYS A 1 176 ? 69.104 12.912 10.577 1.00 55.84 176 LYS A CA 1
ATOM 1364 C C . LYS A 1 176 ? 67.576 12.773 10.674 1.00 55.84 176 LYS A C 1
ATOM 1366 O O . LYS A 1 176 ? 66.859 13.630 10.156 1.00 55.84 176 LYS A O 1
ATOM 1371 N N . PRO A 1 177 ? 67.076 11.793 11.450 1.00 51.22 177 PRO A N 1
ATOM 1372 C CA . PRO A 1 177 ? 65.664 11.689 11.782 1.00 51.22 177 PRO A CA 1
ATOM 1373 C C . PRO A 1 177 ? 65.312 12.681 12.899 1.00 51.22 177 PRO A C 1
ATOM 1375 O O . PRO A 1 177 ? 65.919 12.668 13.970 1.00 51.22 177 PRO A O 1
ATOM 1378 N N . ALA A 1 178 ? 64.315 13.533 12.662 1.00 51.50 178 ALA A N 1
ATOM 1379 C CA . ALA A 1 178 ? 63.698 14.351 13.700 1.00 51.50 178 ALA A CA 1
ATOM 1380 C C . ALA A 1 178 ? 62.278 13.843 13.971 1.00 51.50 178 ALA A C 1
ATOM 1382 O O . ALA A 1 178 ? 61.339 14.091 13.220 1.00 51.50 178 ALA A O 1
ATOM 1383 N N . THR A 1 179 ? 62.143 13.130 15.084 1.00 48.91 179 THR A N 1
ATOM 1384 C CA . THR A 1 179 ? 60.898 12.916 15.821 1.00 48.91 179 THR A CA 1
ATOM 1385 C C . THR A 1 179 ? 60.256 14.250 16.200 1.00 48.91 179 THR A C 1
ATOM 1387 O O . THR A 1 179 ? 60.917 15.071 16.837 1.00 48.91 179 THR A O 1
ATOM 1390 N N . LYS A 1 180 ? 58.959 14.429 15.916 1.00 52.75 180 LYS A N 1
ATOM 1391 C CA . LYS A 1 180 ? 58.064 15.280 16.718 1.00 52.75 180 LYS A CA 1
ATOM 1392 C C . LYS A 1 180 ? 56.600 14.842 16.586 1.00 52.75 180 LYS A C 1
ATOM 1394 O O . LYS A 1 180 ? 55.944 15.032 15.570 1.00 52.75 180 LYS A O 1
ATOM 1399 N N . THR A 1 181 ? 56.154 14.221 17.671 1.00 44.75 181 THR A N 1
ATOM 1400 C CA . THR A 1 181 ? 54.837 14.294 18.311 1.00 44.75 181 THR A CA 1
ATOM 1401 C C . THR A 1 181 ? 53.991 15.526 17.965 1.00 44.75 181 THR A C 1
ATOM 1403 O O . THR A 1 181 ? 54.493 16.647 17.958 1.00 44.75 181 THR A O 1
ATOM 1406 N N . GLY A 1 182 ? 52.673 15.335 17.828 1.00 40.69 182 GLY A N 1
ATOM 1407 C CA . GLY A 1 182 ? 51.714 16.442 17.889 1.00 40.69 182 GLY A CA 1
ATOM 1408 C C . GLY A 1 182 ? 50.329 16.125 17.334 1.00 40.69 182 GLY A C 1
ATOM 1409 O O . GLY A 1 182 ? 50.070 16.319 16.154 1.00 40.69 182 GLY A O 1
ATOM 1410 N N . ALA A 1 183 ? 49.429 15.682 18.208 1.00 46.47 183 ALA A N 1
ATOM 1411 C CA . ALA A 1 183 ? 47.995 15.613 17.965 1.00 46.47 183 ALA A CA 1
ATOM 1412 C C . ALA A 1 183 ? 47.398 16.984 17.593 1.00 46.47 183 ALA A C 1
ATOM 1414 O O . ALA A 1 183 ? 47.785 17.993 18.182 1.00 46.47 183 ALA A O 1
ATOM 1415 N N . LYS A 1 184 ? 46.384 16.998 16.715 1.00 48.91 184 LYS A N 1
ATOM 1416 C CA . LYS A 1 184 ? 45.142 17.769 16.913 1.00 48.91 184 LYS A CA 1
ATOM 1417 C C . LYS A 1 184 ? 44.083 17.410 15.868 1.00 48.91 184 LYS A C 1
ATOM 1419 O O . LYS A 1 184 ? 44.197 17.684 14.681 1.00 48.91 184 LYS A O 1
ATOM 1424 N N . THR A 1 185 ? 43.031 16.806 16.399 1.00 47.91 185 THR A N 1
ATOM 1425 C CA . THR A 1 185 ? 41.661 16.730 15.900 1.00 47.91 185 THR A CA 1
ATOM 1426 C C . THR A 1 185 ? 41.164 18.045 15.297 1.00 47.91 185 THR A C 1
ATOM 1428 O O . THR A 1 185 ? 41.253 19.098 15.929 1.00 47.91 185 THR A O 1
ATOM 1431 N N . SER A 1 186 ? 40.534 17.974 14.127 1.00 47.12 186 SER A N 1
ATOM 1432 C CA . SER A 1 186 ? 39.526 18.944 13.687 1.00 47.12 186 SER A CA 1
ATOM 1433 C C . SER A 1 186 ? 38.536 18.244 12.763 1.00 47.12 186 SER A C 1
ATOM 1435 O O . SER A 1 186 ? 38.745 18.117 11.561 1.00 47.12 186 SER A O 1
ATOM 1437 N N . ALA A 1 187 ? 37.458 17.753 13.373 1.00 45.22 187 ALA A N 1
ATOM 1438 C CA . ALA A 1 187 ? 36.247 17.350 12.685 1.00 45.22 187 ALA A CA 1
ATOM 1439 C C . ALA A 1 187 ? 35.568 18.612 12.136 1.00 45.22 187 ALA A C 1
ATOM 1441 O O . ALA A 1 187 ? 35.085 19.448 12.898 1.00 45.22 187 ALA A O 1
ATOM 1442 N N . LYS A 1 188 ? 35.546 18.765 10.810 1.00 49.56 188 LYS A N 1
ATOM 1443 C CA . LYS A 1 188 ? 34.723 19.769 10.135 1.00 49.56 188 LYS A CA 1
ATOM 1444 C C . LYS A 1 188 ? 33.446 19.075 9.679 1.00 49.56 18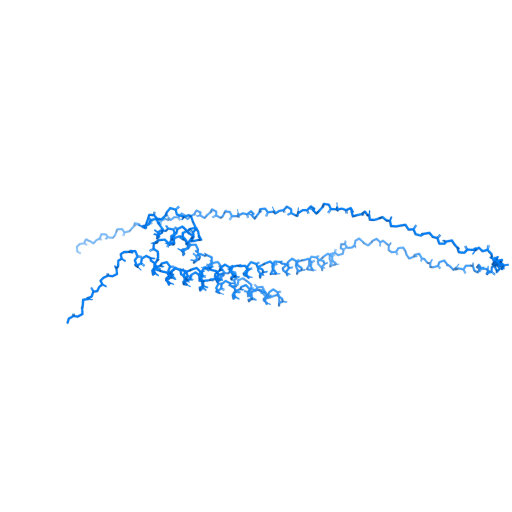8 LYS A C 1
ATOM 1446 O O . LYS A 1 188 ? 33.446 18.356 8.685 1.00 49.56 188 LYS A O 1
ATOM 1451 N N . MET A 1 189 ? 32.379 19.262 10.457 1.00 42.94 189 MET A N 1
ATOM 1452 C CA . MET A 1 189 ? 31.022 18.873 10.086 1.00 42.94 189 MET A CA 1
ATOM 1453 C C . MET A 1 189 ? 30.628 19.613 8.805 1.00 42.94 189 MET A C 1
ATOM 1455 O O . MET A 1 189 ? 30.387 20.820 8.815 1.00 42.94 189 MET A O 1
ATOM 1459 N N . GLY A 1 190 ? 30.605 18.885 7.691 1.00 41.09 190 GLY A N 1
ATOM 1460 C CA . GLY A 1 190 ? 29.928 19.308 6.476 1.00 41.09 190 GLY A CA 1
ATOM 1461 C C . GLY A 1 190 ? 28.429 19.148 6.686 1.00 41.09 190 GLY A C 1
ATOM 1462 O O . GLY A 1 190 ? 27.949 18.040 6.912 1.00 41.09 190 GLY A O 1
ATOM 1463 N N . ALA A 1 191 ? 27.709 20.266 6.652 1.00 44.16 191 ALA A N 1
ATOM 1464 C CA . ALA A 1 191 ? 26.259 20.305 6.688 1.00 44.16 191 ALA A CA 1
ATOM 1465 C C . ALA A 1 191 ? 25.686 19.443 5.551 1.00 44.16 191 ALA A C 1
ATOM 1467 O O . ALA A 1 191 ? 25.797 19.788 4.373 1.00 44.16 191 ALA A O 1
ATOM 1468 N N . SER A 1 192 ? 25.073 18.321 5.929 1.00 41.59 192 SER A N 1
ATOM 1469 C CA . SER A 1 192 ? 24.178 17.550 5.075 1.00 41.59 192 SER A CA 1
ATOM 1470 C C . SER A 1 192 ? 22.987 18.442 4.733 1.00 41.59 192 SER A C 1
ATOM 1472 O O . SER A 1 192 ? 22.134 18.718 5.577 1.00 41.59 192 SER A O 1
ATOM 1474 N N . LYS A 1 193 ? 22.960 18.963 3.505 1.00 47.31 193 LYS A N 1
ATOM 1475 C CA . LYS A 1 193 ? 21.749 19.545 2.935 1.00 47.31 193 LYS A CA 1
ATOM 1476 C C . LYS A 1 193 ? 20.811 18.380 2.635 1.00 47.31 193 LYS A C 1
ATOM 1478 O O . LYS A 1 193 ? 21.020 17.660 1.663 1.00 47.31 193 LYS A O 1
ATOM 1483 N N . SER A 1 194 ? 19.813 18.193 3.496 1.00 47.41 194 SER A N 1
ATOM 1484 C CA . SER A 1 194 ? 18.683 17.306 3.235 1.00 47.41 194 SER A CA 1
ATOM 1485 C C . SER A 1 194 ? 18.102 17.599 1.848 1.00 47.41 194 SER A C 1
ATOM 1487 O O . SER A 1 194 ? 17.873 18.771 1.530 1.00 47.41 194 SER A O 1
ATOM 1489 N N . PRO A 1 195 ? 17.851 16.577 1.014 1.00 50.38 195 PRO A N 1
ATOM 1490 C CA . PRO A 1 195 ? 17.115 16.773 -0.220 1.00 50.38 195 PRO A CA 1
ATOM 1491 C C . PRO A 1 195 ? 15.696 17.227 0.125 1.00 50.38 195 PRO A C 1
ATOM 1493 O O . PRO A 1 195 ? 14.981 16.590 0.898 1.00 50.38 195 PRO A O 1
ATOM 1496 N N . VAL A 1 196 ? 15.328 18.376 -0.437 1.00 54.03 196 VAL A N 1
ATOM 1497 C CA . VAL A 1 196 ? 13.980 18.938 -0.431 1.00 54.03 196 VAL A CA 1
ATOM 1498 C C . VAL A 1 196 ? 13.018 17.864 -0.936 1.00 54.03 196 VAL A C 1
ATOM 1500 O O . VAL A 1 196 ? 13.130 17.415 -2.077 1.00 54.03 196 VAL A O 1
ATOM 1503 N N . ALA A 1 197 ? 12.088 17.443 -0.080 1.00 47.25 197 ALA A N 1
ATOM 1504 C CA . ALA A 1 197 ? 10.966 16.613 -0.480 1.00 47.25 197 ALA A CA 1
ATOM 1505 C C . ALA A 1 197 ? 10.175 17.372 -1.554 1.00 47.25 197 ALA A C 1
ATOM 1507 O O . ALA A 1 197 ? 9.589 18.421 -1.285 1.00 47.25 197 ALA A O 1
ATOM 1508 N N . ARG A 1 198 ? 10.204 16.870 -2.793 1.00 51.25 198 ARG A N 1
ATOM 1509 C CA . ARG A 1 198 ? 9.293 17.332 -3.839 1.00 51.25 198 ARG A CA 1
ATOM 1510 C C . ARG A 1 198 ? 7.871 16.939 -3.425 1.00 51.25 198 ARG A C 1
ATOM 1512 O O . ARG A 1 198 ? 7.652 15.757 -3.156 1.00 51.25 198 ARG A O 1
ATOM 1519 N N . PRO A 1 199 ? 6.908 17.872 -3.382 1.00 46.69 199 PRO A N 1
ATOM 1520 C CA . PRO A 1 199 ? 5.512 17.501 -3.241 1.00 46.69 199 PRO A CA 1
ATOM 1521 C C . PRO A 1 199 ? 5.088 16.706 -4.481 1.00 46.69 199 PRO A C 1
ATOM 1523 O O . PRO A 1 199 ? 5.319 17.133 -5.614 1.00 46.69 199 PRO A O 1
ATOM 1526 N N . LEU A 1 200 ? 4.494 15.534 -4.253 1.00 50.75 200 LEU A N 1
ATOM 1527 C CA . LEU A 1 200 ? 3.740 14.804 -5.264 1.00 50.75 200 LEU A CA 1
ATOM 1528 C C . LEU A 1 200 ? 2.583 15.707 -5.696 1.00 50.75 200 LEU A C 1
ATOM 1530 O O . LEU A 1 200 ? 1.652 15.954 -4.932 1.00 50.75 200 LEU A O 1
ATOM 1534 N N . VAL A 1 201 ? 2.692 16.256 -6.903 1.00 49.66 201 VAL A N 1
ATOM 1535 C CA . VAL A 1 201 ? 1.616 16.995 -7.557 1.00 49.66 201 VAL A CA 1
ATOM 1536 C C . VAL A 1 201 ? 0.510 15.985 -7.845 1.00 49.66 201 VAL A C 1
ATOM 1538 O O . VAL A 1 201 ? 0.643 15.146 -8.732 1.00 49.66 201 VAL A O 1
ATOM 1541 N N . GLY A 1 202 ? -0.555 16.032 -7.046 1.00 44.91 202 GLY A N 1
ATOM 1542 C CA . GLY A 1 202 ? -1.786 15.312 -7.329 1.00 44.91 202 GLY A CA 1
ATOM 1543 C C . GLY A 1 202 ? -2.407 15.878 -8.600 1.00 44.91 202 GLY A C 1
ATOM 1544 O O . GLY A 1 202 ? -2.835 17.031 -8.625 1.00 44.91 202 GLY A O 1
ATOM 1545 N N . HIS A 1 203 ? -2.437 15.078 -9.662 1.00 46.53 203 HIS A N 1
ATOM 1546 C CA . HIS A 1 203 ? -3.301 15.341 -10.802 1.00 46.53 203 HIS A CA 1
ATOM 1547 C C . HIS A 1 203 ? -4.745 15.095 -10.360 1.00 46.53 203 HIS A C 1
ATOM 1549 O O . HIS A 1 203 ? -5.184 13.954 -10.239 1.00 46.53 203 HIS A O 1
ATOM 1555 N N . ALA A 1 204 ? -5.468 16.178 -10.081 1.00 38.47 204 ALA A N 1
ATOM 1556 C CA . ALA A 1 204 ? -6.917 16.155 -9.979 1.00 38.47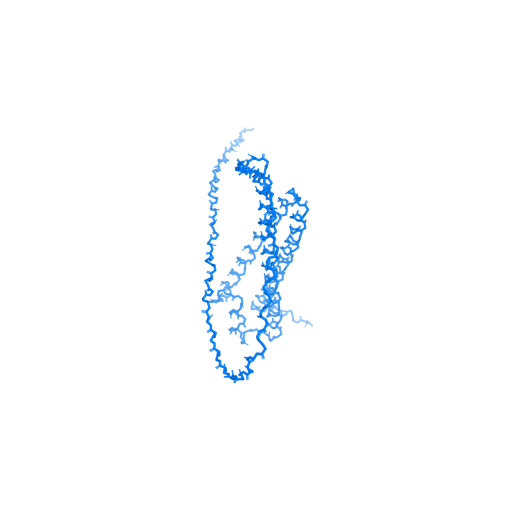 204 ALA A CA 1
ATOM 1557 C C . ALA A 1 204 ? -7.483 15.864 -11.376 1.00 38.47 204 ALA A C 1
ATOM 1559 O O . ALA A 1 204 ? -7.421 16.711 -12.266 1.00 38.47 204 ALA A O 1
ATOM 1560 N N . TYR A 1 205 ? -7.992 14.652 -11.583 1.00 47.25 205 TYR A N 1
ATOM 1561 C CA . TYR A 1 205 ? -8.836 14.353 -12.732 1.00 47.25 205 TYR A CA 1
ATOM 1562 C C . TYR A 1 205 ? -10.257 14.813 -12.402 1.00 47.25 205 TYR A C 1
ATOM 1564 O O . TYR A 1 205 ? -11.027 14.095 -11.765 1.00 47.25 205 TYR A O 1
ATOM 1572 N N . ASP A 1 206 ? -10.589 16.032 -12.828 1.00 40.66 206 ASP A N 1
ATOM 1573 C CA . ASP A 1 206 ? -11.967 16.513 -12.915 1.00 40.66 206 ASP A CA 1
ATOM 1574 C C . ASP A 1 206 ? -12.713 15.645 -13.938 1.00 40.66 206 ASP A C 1
ATOM 1576 O O . ASP A 1 206 ? -12.651 15.861 -15.149 1.00 40.66 206 ASP A O 1
ATOM 1580 N N . THR A 1 207 ? -13.399 14.614 -13.450 1.00 48.06 207 THR A N 1
ATOM 1581 C CA . THR A 1 207 ? -14.292 13.796 -14.272 1.00 48.06 207 THR A CA 1
ATOM 1582 C C . THR A 1 207 ? -15.700 14.353 -14.110 1.00 48.06 207 THR A C 1
ATOM 1584 O O . THR A 1 207 ? -16.454 13.941 -13.231 1.00 48.06 207 THR A O 1
ATOM 1587 N N . GLN A 1 208 ? -16.060 15.334 -14.942 1.00 38.03 208 GLN A N 1
ATOM 1588 C CA . GLN A 1 208 ? -17.452 15.756 -15.085 1.00 38.03 208 GLN A CA 1
ATOM 1589 C C . GLN A 1 208 ? -18.241 14.643 -15.785 1.00 38.03 208 GLN A C 1
ATOM 1591 O O . GLN A 1 208 ? -18.229 14.523 -17.008 1.00 38.03 208 GLN A O 1
ATOM 1596 N N . ALA A 1 209 ? -18.937 13.821 -15.002 1.00 41.72 209 ALA A N 1
ATOM 1597 C CA . ALA A 1 209 ? -19.948 12.902 -15.505 1.00 41.72 209 ALA A CA 1
ATOM 1598 C C . ALA A 1 209 ? -21.248 13.680 -15.771 1.00 41.72 209 ALA A C 1
ATOM 1600 O O . ALA A 1 209 ? -22.010 13.987 -14.856 1.00 41.72 209 ALA A O 1
ATOM 1601 N N . THR A 1 210 ? -21.499 14.022 -17.034 1.00 46.81 210 THR A N 1
ATOM 1602 C CA . THR A 1 210 ? -22.806 14.505 -17.492 1.00 46.81 210 THR A CA 1
ATOM 1603 C C . THR A 1 210 ? -23.691 13.289 -17.773 1.00 46.81 210 THR A C 1
ATOM 1605 O O . THR A 1 210 ? -23.445 12.547 -18.720 1.00 46.81 210 THR A O 1
ATOM 1608 N N . ALA A 1 211 ? -24.710 13.058 -16.947 1.00 49.25 211 ALA A N 1
ATOM 1609 C CA . ALA A 1 211 ? -25.746 12.062 -17.213 1.00 49.25 211 ALA A CA 1
ATOM 1610 C C . ALA A 1 211 ? -26.863 12.687 -18.071 1.00 49.25 211 ALA A C 1
ATOM 1612 O O . ALA A 1 211 ? -27.420 13.707 -17.658 1.00 49.25 211 ALA A O 1
ATOM 1613 N N . PRO A 1 212 ? -27.245 12.109 -19.224 1.00 51.59 212 PRO A N 1
ATOM 1614 C CA . PRO A 1 212 ? -28.524 12.417 -19.846 1.00 51.59 212 PRO A CA 1
ATOM 1615 C C . PRO A 1 212 ? -29.623 11.513 -19.272 1.00 51.59 212 PRO A C 1
ATOM 1617 O O . PRO A 1 212 ? -29.454 10.304 -19.115 1.00 51.59 212 PRO A O 1
ATOM 1620 N N . GLY A 1 213 ? -30.734 12.159 -18.917 1.00 43.62 213 GLY A N 1
ATOM 1621 C CA . GLY A 1 213 ? -31.868 11.595 -18.199 1.00 43.62 213 GLY A CA 1
ATOM 1622 C C . GLY A 1 213 ? -32.621 10.492 -18.938 1.00 43.62 213 GLY A C 1
ATOM 1623 O O . GLY A 1 213 ? -32.644 10.414 -20.165 1.00 43.62 213 GLY A O 1
ATOM 1624 N N . SER A 1 214 ? -33.271 9.654 -18.136 1.00 48.97 214 SER A N 1
ATOM 1625 C CA . SER A 1 214 ? -34.261 8.678 -18.569 1.00 48.97 214 SER A CA 1
ATOM 1626 C C . SER A 1 214 ? -35.650 9.241 -18.285 1.00 48.97 214 SER A C 1
ATOM 1628 O O . SER A 1 214 ? -36.085 9.276 -17.142 1.00 48.97 214 SER A O 1
ATOM 1630 N N . ASP A 1 215 ? -36.340 9.665 -19.340 1.00 49.97 215 ASP A N 1
ATOM 1631 C CA . ASP A 1 215 ? -37.790 9.837 -19.337 1.00 49.97 215 ASP A CA 1
ATOM 1632 C C . ASP A 1 215 ? -38.341 9.045 -20.520 1.00 49.97 215 ASP A C 1
ATOM 1634 O O . ASP A 1 215 ? -38.166 9.393 -21.688 1.00 49.97 215 ASP A O 1
ATOM 1638 N N . THR A 1 216 ? -38.981 7.918 -20.230 1.00 51.38 216 THR A N 1
ATOM 1639 C CA . THR A 1 216 ? -39.868 7.257 -21.185 1.00 51.38 216 THR A CA 1
ATOM 1640 C C . THR A 1 216 ? -41.057 6.708 -20.416 1.00 51.38 216 THR A C 1
ATOM 1642 O O . THR A 1 216 ? -41.087 5.568 -19.961 1.00 51.38 216 THR A O 1
ATOM 1645 N N . THR A 1 217 ? -42.050 7.574 -20.260 1.00 59.22 217 THR A N 1
ATOM 1646 C CA . THR A 1 217 ? -43.441 7.233 -19.986 1.00 59.22 217 THR A CA 1
ATOM 1647 C C . THR A 1 217 ? -44.021 6.543 -21.220 1.00 59.22 217 THR A C 1
ATOM 1649 O O . THR A 1 217 ? -44.203 7.172 -22.260 1.00 59.22 217 THR A O 1
ATOM 1652 N N . ILE A 1 218 ? -44.341 5.251 -21.118 1.00 55.97 218 ILE A N 1
ATOM 1653 C CA . ILE A 1 218 ? -45.265 4.605 -22.057 1.00 55.97 218 ILE A CA 1
ATOM 1654 C C . ILE A 1 218 ? -46.629 4.536 -21.377 1.00 55.97 218 ILE A C 1
ATOM 1656 O O . ILE A 1 218 ? -46.829 3.822 -20.397 1.00 55.97 218 ILE A O 1
ATOM 1660 N N . ASN A 1 219 ? -47.544 5.335 -21.921 1.00 51.34 219 ASN A N 1
ATOM 1661 C CA . ASN A 1 219 ? -48.981 5.254 -21.717 1.00 51.34 219 ASN A CA 1
ATOM 1662 C C . ASN A 1 219 ? -49.492 3.880 -22.167 1.00 51.34 219 ASN A C 1
ATOM 1664 O O . ASN A 1 219 ? -49.375 3.537 -23.343 1.00 51.34 219 ASN A O 1
ATOM 1668 N N . THR A 1 220 ? -50.140 3.151 -21.264 1.00 50.28 220 THR A N 1
ATOM 1669 C CA . THR A 1 220 ? -51.055 2.065 -21.630 1.00 50.28 220 THR A CA 1
ATOM 1670 C C . THR A 1 220 ? -52.457 2.653 -21.710 1.00 50.28 220 THR A C 1
ATOM 1672 O O . THR A 1 220 ? -53.003 3.094 -20.699 1.00 50.28 220 THR A O 1
ATOM 1675 N N . ALA A 1 221 ? -53.031 2.675 -22.909 1.00 61.75 221 ALA A N 1
ATOM 1676 C CA . ALA A 1 221 ? -54.434 2.987 -23.133 1.00 61.75 221 ALA A CA 1
ATOM 1677 C C . ALA A 1 221 ? -55.096 1.829 -23.894 1.00 61.75 221 ALA A C 1
ATOM 1679 O O . ALA A 1 221 ? -54.625 1.471 -24.972 1.00 61.75 221 ALA A O 1
ATOM 1680 N N . VAL A 1 222 ? -56.214 1.371 -23.310 1.00 55.53 222 VAL A N 1
ATOM 1681 C CA . VAL A 1 222 ? -57.260 0.447 -23.804 1.00 55.53 222 VAL A CA 1
ATOM 1682 C C . VAL A 1 222 ? -56.898 -1.035 -23.868 1.00 55.53 222 VAL A C 1
ATOM 1684 O O . VAL A 1 222 ? -56.082 -1.438 -24.720 1.00 55.53 222 VAL A O 1
#

Foldseek 3Di:
DDPPDDDDPLSVLLVVLVVLLVQLVVLLVQLLVLLVQLLVCLVVVVVVSNVVSVVSNVVSVVVNVVSLVVVVVSCVVVVNPDPDPVVVLVVVPPPDDPVSSVSSVVSVVVSVVSVVVSVVSVVVSVVSVVVVVVVVVVVVCVVVPVPPPPPPPPPPPDPPPDPDPPDDDDDDPDDDDDDDDDDDDDDDDDDDPPPDPDDDPDDPPPDPDDDDDDDDDDDDDD